Protein AF-A0A3G8ZQD1-F1 (afdb_monomer)

Radius of gyration: 40.59 Å; Cα contacts (8 Å, |Δi|>4): 231; chains: 1; bounding box: 126×92×95 Å

Organism: NCBI:txid1902245

Structure (mmCIF, N/CA/C/O backbone):
data_AF-A0A3G8ZQD1-F1
#
_entry.id   AF-A0A3G8ZQD1-F1
#
loop_
_atom_site.group_PDB
_atom_site.id
_atom_site.type_symbol
_atom_site.label_atom_id
_atom_site.label_alt_id
_atom_site.label_comp_id
_atom_site.label_asym_id
_atom_site.label_entity_id
_atom_site.label_seq_id
_atom_site.pdbx_PDB_ins_code
_atom_site.Cartn_x
_atom_site.Cartn_y
_atom_site.Cartn_z
_atom_site.occupancy
_atom_site.B_iso_or_equiv
_atom_site.auth_seq_id
_atom_site.auth_comp_id
_atom_site.auth_asym_id
_atom_site.auth_atom_id
_atom_site.pdbx_PDB_model_num
ATOM 1 N N . MET A 1 1 ? -5.294 -59.481 5.863 1.00 41.84 1 MET A N 1
ATOM 2 C CA . MET A 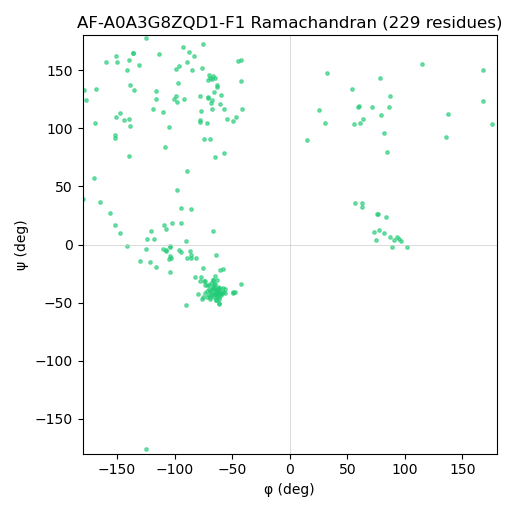1 1 ? -5.470 -60.614 6.793 1.00 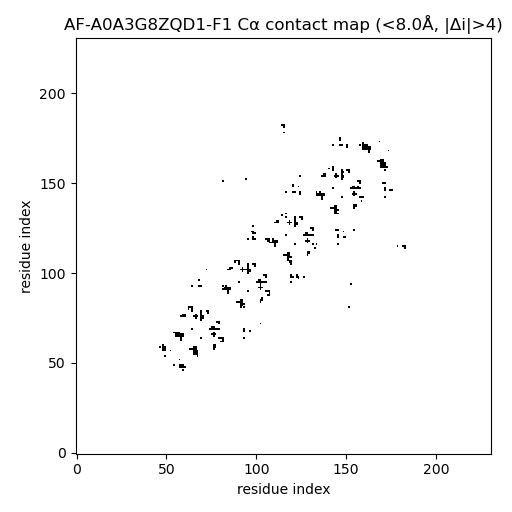41.84 1 MET A CA 1
ATOM 3 C C . MET A 1 1 ? -6.450 -60.186 7.879 1.00 41.84 1 MET A C 1
ATOM 5 O O . MET A 1 1 ? -6.177 -59.218 8.564 1.00 41.84 1 MET A O 1
ATOM 9 N N . ARG A 1 2 ? -7.603 -60.871 7.910 1.00 41.38 2 ARG A N 1
ATOM 10 C CA . ARG A 1 2 ? -8.613 -61.060 8.975 1.00 41.38 2 ARG A CA 1
ATOM 11 C C . ARG A 1 2 ? -8.854 -59.948 10.019 1.00 41.38 2 ARG A C 1
ATOM 13 O O . ARG A 1 2 ? -8.165 -59.887 11.029 1.00 41.38 2 ARG A O 1
ATOM 20 N N . GLN A 1 3 ? -9.974 -59.243 9.851 1.00 45.91 3 GLN A N 1
ATOM 21 C CA . GLN A 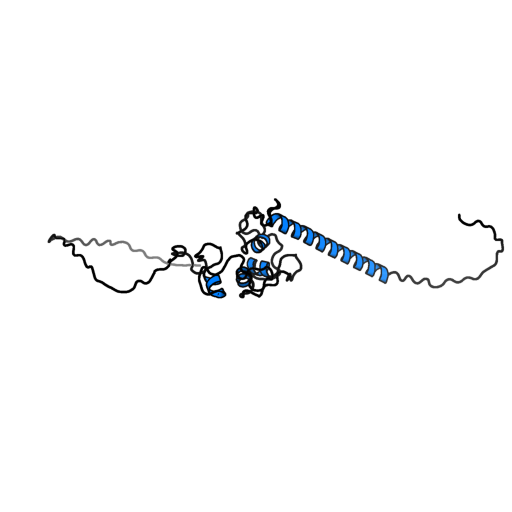1 3 ? -10.870 -58.847 10.948 1.00 45.91 3 GLN A CA 1
ATOM 22 C C . GLN A 1 3 ? -12.017 -59.873 11.004 1.00 45.91 3 GLN A C 1
ATOM 24 O O . GLN A 1 3 ? -12.457 -60.353 9.958 1.00 45.91 3 GLN A O 1
ATOM 29 N N . PHE A 1 4 ? -12.436 -60.278 12.202 1.00 49.94 4 PHE A N 1
ATOM 30 C CA . PHE A 1 4 ? -13.285 -61.450 12.431 1.00 49.94 4 PHE A CA 1
ATOM 31 C C . PHE A 1 4 ? -14.360 -61.144 13.494 1.00 49.94 4 PHE A C 1
ATOM 33 O O . PHE A 1 4 ? -14.026 -60.598 14.538 1.00 49.94 4 PHE A O 1
ATOM 40 N N . LEU A 1 5 ? -15.588 -61.609 13.202 1.00 46.59 5 LEU A N 1
ATOM 41 C CA . LEU A 1 5 ? -16.779 -61.858 14.049 1.00 46.59 5 LEU A CA 1
ATOM 42 C C . LEU A 1 5 ? -17.560 -60.647 14.612 1.00 46.59 5 LEU A C 1
ATOM 44 O O . LEU A 1 5 ? -16.978 -59.808 15.279 1.00 46.59 5 LEU A O 1
ATOM 48 N N . LEU A 1 6 ? -18.853 -60.414 14.307 1.00 48.94 6 LEU A N 1
ATOM 49 C CA . LEU A 1 6 ? -20.129 -61.191 14.359 1.00 48.94 6 LEU A CA 1
ATOM 50 C C . LEU A 1 6 ? -20.888 -61.136 15.708 1.00 48.94 6 LEU A C 1
ATOM 52 O O . LEU A 1 6 ? -20.354 -61.536 16.734 1.00 48.94 6 LEU A O 1
ATOM 56 N N . GLY A 1 7 ? -22.185 -60.783 15.622 1.00 44.34 7 GLY A N 1
ATOM 57 C CA . GLY A 1 7 ? -23.264 -60.983 16.619 1.00 44.34 7 GLY A CA 1
ATOM 58 C C . GLY A 1 7 ? -24.122 -59.713 16.779 1.00 44.34 7 GLY A C 1
ATOM 59 O O . GLY A 1 7 ? -23.656 -58.766 17.390 1.00 44.34 7 GLY A O 1
ATOM 60 N N . VAL A 1 8 ? -25.249 -59.477 16.087 1.00 53.69 8 VAL A N 1
ATOM 61 C CA . VAL A 1 8 ? -26.593 -60.115 16.080 1.00 53.69 8 VAL A CA 1
ATOM 62 C C . VAL A 1 8 ? -27.285 -60.166 17.451 1.00 53.69 8 VAL A C 1
ATOM 64 O O . VAL A 1 8 ? -26.973 -61.062 18.220 1.00 53.69 8 VAL A O 1
ATOM 67 N N . THR A 1 9 ? -28.272 -59.276 17.668 1.00 50.91 9 THR A N 1
ATOM 68 C CA . THR A 1 9 ? -29.615 -59.476 18.294 1.00 50.91 9 THR A CA 1
ATOM 69 C C . THR A 1 9 ? -30.310 -58.096 18.390 1.00 50.91 9 THR A C 1
ATOM 71 O O . THR A 1 9 ? -29.814 -57.187 19.036 1.00 50.91 9 THR A O 1
ATOM 74 N N . SER A 1 10 ? -31.283 -57.737 17.548 1.00 47.59 10 SER A N 1
ATOM 75 C CA . SER A 1 10 ? -32.709 -58.109 17.534 1.00 47.59 10 SER A CA 1
ATOM 76 C C . SER A 1 10 ? -33.513 -57.694 18.785 1.00 47.59 10 SER A C 1
ATOM 78 O O . SER A 1 10 ? -33.432 -58.352 19.813 1.00 47.59 10 SER A O 1
ATOM 80 N N . VAL A 1 11 ? -34.326 -56.639 18.596 1.00 50.97 11 VAL A N 1
ATOM 81 C CA . VAL A 1 11 ? -35.691 -56.393 19.123 1.00 50.97 11 VAL A CA 1
ATOM 82 C C . VAL A 1 11 ? -35.891 -56.352 20.646 1.00 50.97 11 VAL A C 1
ATOM 84 O O . VAL A 1 1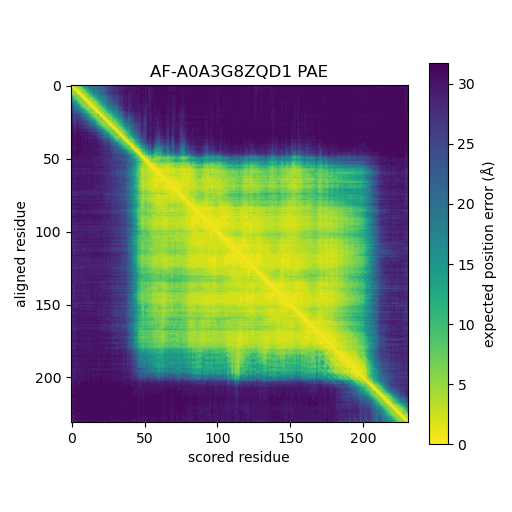1 ? -35.838 -57.389 21.289 1.00 50.97 11 VAL A O 1
ATOM 87 N N . LEU A 1 12 ? -36.332 -55.198 21.178 1.00 44.19 12 LEU A N 1
ATOM 88 C CA . LEU A 1 12 ? -37.612 -55.097 21.908 1.00 44.19 12 LEU A CA 1
ATOM 89 C C . LEU A 1 12 ? -37.994 -53.627 22.164 1.00 44.19 12 LEU A C 1
ATOM 91 O O . LEU A 1 12 ? -37.445 -52.955 23.031 1.00 44.19 12 LEU A O 1
ATOM 95 N N . MET A 1 13 ? -38.967 -53.140 21.395 1.00 49.34 13 MET A N 1
ATOM 96 C CA . MET A 1 13 ? -39.677 -51.890 21.647 1.00 49.34 13 MET A CA 1
ATOM 97 C C . MET A 1 13 ? -40.690 -52.150 22.771 1.00 49.34 13 MET A C 1
ATOM 99 O O . MET A 1 13 ? -41.603 -52.955 22.592 1.00 49.34 13 MET A O 1
ATOM 103 N N . VAL A 1 14 ? -40.525 -51.511 23.931 1.00 54.12 14 VAL A N 1
ATOM 104 C CA . VAL A 1 14 ? -41.477 -51.621 25.047 1.00 54.12 14 VAL A CA 1
ATOM 105 C C . VAL A 1 14 ? -42.302 -50.338 25.120 1.00 54.12 14 VAL A C 1
ATOM 107 O O . VAL A 1 14 ? -41.857 -49.310 25.622 1.00 54.12 14 VAL A O 1
ATOM 110 N N . LEU A 1 15 ? -43.521 -50.432 24.589 1.00 50.78 15 LEU A N 1
ATOM 111 C CA . LEU A 1 15 ? -44.643 -49.536 24.855 1.00 50.78 15 LEU A CA 1
ATOM 112 C C . LEU A 1 15 ? -45.096 -49.721 26.310 1.00 50.78 15 LEU A C 1
ATOM 114 O O . LEU A 1 15 ? -45.599 -50.786 26.664 1.00 50.78 15 LEU A O 1
ATOM 118 N N . PHE A 1 16 ? -44.976 -48.675 27.127 1.00 47.00 16 PHE A N 1
ATOM 119 C CA . PHE A 1 16 ? -45.710 -48.552 28.386 1.00 47.00 16 PHE A CA 1
ATOM 120 C C . PHE A 1 16 ? -46.752 -47.444 28.242 1.00 47.00 16 PHE A C 1
ATOM 122 O O . PHE A 1 16 ? -46.428 -46.275 28.047 1.00 47.00 16 PHE A O 1
ATOM 129 N N . ALA A 1 17 ? -48.014 -47.855 28.296 1.00 55.75 17 ALA A N 1
ATOM 130 C CA . ALA A 1 17 ? -49.184 -47.000 28.411 1.00 55.75 17 ALA A CA 1
ATOM 131 C C . ALA A 1 17 ? -49.570 -46.806 29.891 1.00 55.75 17 ALA A C 1
ATOM 133 O O . ALA A 1 17 ? -49.122 -47.583 30.737 1.00 55.75 17 ALA A O 1
ATOM 134 N N . LEU A 1 18 ? -50.506 -45.862 30.115 1.00 51.22 18 LEU A N 1
ATOM 135 C CA . LEU A 1 18 ? -51.409 -45.625 31.273 1.00 51.22 18 LEU A CA 1
ATOM 136 C C . LEU A 1 18 ? -51.149 -44.293 32.049 1.00 51.22 18 LEU A C 1
ATOM 138 O O . LEU A 1 18 ? -50.040 -43.776 31.992 1.00 51.22 18 LEU A O 1
ATOM 142 N N . PRO A 1 19 ? -52.142 -43.708 32.771 1.00 57.84 19 PRO A N 1
ATOM 143 C CA . PRO A 1 19 ? -53.307 -43.000 32.205 1.00 57.84 19 PRO A CA 1
ATOM 144 C C . PRO A 1 19 ? -53.726 -41.684 32.947 1.00 57.84 19 PRO A C 1
ATOM 146 O O . PRO A 1 19 ? -53.479 -41.517 34.131 1.00 57.84 19 PRO A O 1
ATOM 149 N N . VAL A 1 20 ? -54.457 -40.814 32.227 1.00 48.56 20 VAL A N 1
ATOM 150 C CA . VAL A 1 20 ? -55.701 -40.062 32.582 1.00 48.56 20 VAL A CA 1
ATOM 151 C C . VAL A 1 20 ? -55.810 -39.158 33.846 1.00 48.56 20 VAL A C 1
ATOM 153 O O . VAL A 1 20 ? -55.646 -39.610 34.972 1.00 48.56 20 VAL A O 1
ATOM 156 N N . SER A 1 21 ? -56.369 -37.950 33.597 1.00 48.03 21 SER A N 1
ATOM 157 C CA . SER A 1 21 ? -57.138 -37.030 34.486 1.00 48.03 21 SER A CA 1
ATOM 158 C C . SER A 1 21 ? -56.350 -36.160 35.483 1.00 48.03 21 SER A C 1
ATOM 160 O O . SER A 1 21 ? -55.359 -36.605 36.031 1.00 48.03 21 SER A O 1
ATOM 162 N N . THR A 1 22 ? -56.689 -34.903 35.804 1.00 47.66 22 THR A N 1
ATOM 163 C CA . THR A 1 22 ? -57.903 -34.068 35.653 1.00 47.66 22 THR A CA 1
ATOM 164 C C . THR A 1 22 ? -57.533 -32.576 35.760 1.00 47.66 22 THR A C 1
ATOM 166 O O . THR A 1 22 ? -56.531 -32.221 36.370 1.00 47.66 22 THR A O 1
ATOM 169 N N . ALA A 1 23 ? -58.400 -31.735 35.191 1.00 48.50 23 ALA A N 1
ATOM 170 C CA . ALA A 1 23 ? -58.462 -30.269 35.213 1.00 48.50 23 ALA A CA 1
ATOM 171 C C . ALA A 1 23 ? -58.248 -29.567 36.571 1.00 48.50 23 ALA A C 1
ATOM 173 O O . ALA A 1 23 ? -58.589 -30.146 37.594 1.00 48.50 23 ALA A O 1
ATOM 174 N N . VAL A 1 24 ? -57.853 -28.279 36.542 1.00 51.69 24 VAL A N 1
ATOM 175 C CA . VAL A 1 24 ? -58.534 -27.168 37.254 1.00 51.69 24 VAL A CA 1
ATOM 176 C C . VAL A 1 24 ? -58.038 -25.769 36.819 1.00 51.69 24 VAL A C 1
ATOM 178 O O . VAL A 1 24 ? -56.842 -25.502 36.809 1.00 51.69 24 VAL A O 1
ATOM 181 N N . ALA A 1 25 ? -59.029 -24.900 36.581 1.00 47.69 25 ALA A N 1
ATOM 182 C CA . ALA A 1 25 ? -59.141 -23.469 36.907 1.00 47.69 25 ALA A CA 1
ATOM 183 C C . ALA A 1 25 ? -58.448 -22.365 36.072 1.00 47.69 25 ALA A C 1
ATOM 185 O O . ALA A 1 25 ? -57.249 -22.109 36.150 1.00 47.69 25 ALA A O 1
ATOM 186 N N . ASP A 1 26 ? -59.329 -21.613 35.404 1.00 44.34 26 ASP A N 1
ATOM 187 C CA . ASP A 1 26 ? -59.279 -20.193 35.053 1.00 44.34 26 ASP A CA 1
ATOM 188 C C . ASP A 1 26 ? -58.773 -19.253 36.170 1.00 44.34 26 ASP A C 1
ATOM 190 O O . ASP A 1 26 ? -59.205 -19.347 37.318 1.00 44.34 26 ASP A O 1
ATOM 194 N N . THR A 1 27 ? -57.969 -18.238 35.833 1.00 55.38 27 THR A N 1
ATOM 195 C CA . THR A 1 27 ? -58.404 -16.826 35.639 1.00 55.38 27 THR A CA 1
ATOM 196 C C . THR A 1 27 ? -57.203 -15.855 35.562 1.00 55.38 27 THR A C 1
ATOM 198 O O . THR A 1 27 ? -56.163 -16.111 36.168 1.00 55.38 27 THR A O 1
ATOM 201 N N . PRO A 1 28 ? -57.322 -14.730 34.820 1.00 65.00 28 PRO A N 1
ATOM 202 C CA . PRO A 1 28 ? -56.243 -13.774 34.567 1.00 65.00 28 PRO A CA 1
ATOM 203 C C . PRO A 1 28 ? -56.275 -12.581 35.535 1.00 65.00 28 PRO A C 1
ATOM 205 O O . PRO A 1 28 ? -57.341 -12.153 35.971 1.00 65.00 28 PRO A O 1
ATOM 208 N N . ILE A 1 29 ? -55.119 -11.962 35.786 1.00 55.50 29 ILE A N 1
ATOM 209 C CA . ILE A 1 29 ? -55.052 -10.611 36.361 1.00 55.50 29 ILE A CA 1
ATOM 210 C C . ILE A 1 29 ? -53.827 -9.870 35.828 1.00 55.50 29 ILE A C 1
ATOM 212 O O . ILE A 1 29 ? -52.683 -10.213 36.113 1.00 55.50 29 ILE A O 1
ATOM 216 N N . ALA A 1 30 ? -54.103 -8.825 35.052 1.00 51.62 30 ALA A N 1
ATOM 217 C CA . ALA A 1 30 ? -53.165 -7.759 34.762 1.00 51.62 30 ALA A CA 1
ATOM 218 C C . ALA A 1 30 ? -52.860 -6.988 36.056 1.00 51.62 30 ALA A C 1
ATOM 220 O O . ALA A 1 30 ? -53.780 -6.560 36.752 1.00 51.62 30 ALA A O 1
ATOM 221 N N . ALA A 1 31 ? -51.582 -6.754 36.346 1.00 44.72 31 ALA A N 1
ATOM 222 C CA . ALA A 1 31 ? -51.166 -5.767 37.332 1.00 44.72 31 ALA A CA 1
ATOM 223 C C . ALA A 1 31 ? -49.877 -5.088 36.866 1.00 44.72 31 ALA A C 1
ATOM 225 O O . ALA A 1 31 ? -48.789 -5.656 36.865 1.00 44.72 31 ALA A O 1
ATOM 226 N N . SER A 1 32 ? -50.060 -3.839 36.450 1.00 49.25 32 SER A N 1
ATOM 227 C CA . SER A 1 32 ? -49.048 -2.800 36.317 1.00 49.25 32 SER A CA 1
ATOM 228 C C . SER A 1 32 ? -48.079 -2.805 37.504 1.00 49.25 32 SER A C 1
ATOM 230 O O . SER A 1 32 ? -48.467 -2.450 38.616 1.00 49.25 32 SER A O 1
ATOM 232 N N . ALA A 1 33 ? -46.803 -3.081 37.241 1.00 47.06 33 ALA A N 1
ATOM 233 C CA . ALA A 1 33 ? -45.702 -2.666 38.099 1.00 47.06 33 ALA A CA 1
ATOM 234 C C . ALA A 1 33 ? -44.924 -1.556 37.385 1.00 47.06 33 ALA A C 1
ATOM 236 O O . ALA A 1 33 ? -43.918 -1.778 36.720 1.00 47.06 33 ALA A O 1
ATOM 237 N N . ARG A 1 34 ? -45.421 -0.324 37.534 1.00 59.81 34 ARG A N 1
ATOM 238 C CA . ARG A 1 34 ? -44.556 0.853 37.526 1.00 59.81 34 ARG A CA 1
ATOM 239 C C . ARG A 1 34 ? -43.731 0.772 38.804 1.00 59.81 34 ARG A C 1
ATOM 241 O O . ARG A 1 34 ? -44.291 0.729 39.898 1.00 59.81 34 ARG A O 1
ATOM 248 N N . SER A 1 35 ? -42.417 0.755 38.675 1.00 53.75 35 SER A N 1
ATOM 249 C CA . SER A 1 35 ? -41.520 1.098 39.770 1.00 53.75 35 SER A CA 1
ATOM 250 C C . SER A 1 35 ? -40.333 1.896 39.243 1.00 53.75 35 SER A C 1
ATOM 252 O O . SER A 1 35 ? -40.027 1.812 38.052 1.00 53.75 35 SER A O 1
ATOM 254 N N . PRO A 1 36 ? -39.788 2.783 40.088 1.00 58.53 36 PRO A N 1
ATOM 255 C CA . PRO A 1 36 ? -39.354 4.107 39.677 1.00 58.53 36 PRO A CA 1
ATOM 256 C C . PRO A 1 36 ? -37.835 4.278 39.775 1.00 58.53 36 PRO A C 1
ATOM 258 O O . PRO A 1 36 ? -37.179 3.555 40.511 1.00 58.53 36 PRO A O 1
ATOM 261 N N . LEU A 1 37 ? -37.341 5.328 39.114 1.00 48.88 37 LEU A N 1
ATOM 262 C CA . LEU A 1 37 ? -36.056 5.994 39.358 1.00 48.88 37 LEU A CA 1
ATOM 263 C C . LEU A 1 37 ? -34.788 5.141 39.207 1.00 48.88 37 LEU A C 1
ATOM 265 O O . LEU A 1 37 ? -34.484 4.275 40.017 1.00 48.88 37 LEU A O 1
ATOM 269 N N . GLY A 1 38 ? -33.943 5.565 38.272 1.00 45.03 38 GLY A N 1
ATOM 270 C CA . GLY A 1 38 ? -32.510 5.330 38.377 1.00 45.03 38 GLY A CA 1
ATOM 271 C C . GLY A 1 38 ? -31.885 4.904 37.069 1.00 45.03 38 GLY A C 1
ATOM 272 O O . GLY A 1 38 ? -32.066 3.777 36.634 1.00 45.03 38 GLY A O 1
ATOM 273 N N . VAL A 1 39 ? -31.059 5.806 36.544 1.00 45.22 39 VAL A N 1
ATOM 274 C CA . VAL A 1 39 ? -30.094 5.592 35.464 1.00 45.22 39 VAL A CA 1
ATOM 275 C C . VAL A 1 39 ? -30.691 5.718 34.060 1.00 45.22 39 VAL A C 1
ATOM 277 O O . VAL A 1 39 ? -30.888 4.756 33.327 1.00 45.22 39 VAL A O 1
ATOM 280 N N . SER A 1 40 ? -30.852 6.980 33.645 1.00 49.78 40 SER A N 1
ATOM 281 C CA . SER A 1 40 ? -30.467 7.389 32.292 1.00 49.78 40 SER A CA 1
ATOM 282 C C . SER A 1 40 ? -28.982 7.069 32.093 1.00 49.78 40 SER A C 1
ATOM 284 O O . SER A 1 40 ? -28.128 7.943 32.207 1.00 49.78 40 SER A O 1
ATOM 286 N N . ALA A 1 41 ? -28.656 5.807 31.834 1.00 46.09 41 ALA A N 1
ATOM 287 C CA . ALA A 1 41 ? -27.537 5.521 30.965 1.00 46.09 41 ALA A CA 1
ATOM 288 C C . ALA A 1 41 ? -28.110 5.765 29.579 1.00 46.09 41 ALA A C 1
ATOM 290 O O . ALA A 1 41 ? -28.962 5.013 29.107 1.00 46.09 41 ALA A O 1
ATOM 291 N N . ALA A 1 42 ? -27.720 6.888 28.984 1.00 46.56 42 ALA A N 1
ATOM 292 C CA . ALA A 1 42 ? -27.761 7.002 27.548 1.00 46.56 42 ALA A CA 1
ATOM 293 C C . ALA A 1 42 ? -27.074 5.741 27.013 1.00 46.56 42 ALA A C 1
ATOM 295 O O . ALA A 1 42 ? -25.859 5.597 27.122 1.00 46.56 42 ALA A O 1
ATOM 296 N N . LEU A 1 43 ? -27.866 4.810 26.484 1.00 47.50 43 LEU A N 1
ATOM 297 C CA . LEU A 1 43 ? -27.408 3.955 25.406 1.00 47.50 43 LEU A CA 1
ATOM 298 C C . LEU A 1 43 ? -27.190 4.927 24.244 1.00 47.50 43 LEU A C 1
ATOM 300 O O . LEU A 1 43 ? -28.065 5.108 23.403 1.00 47.50 43 LEU A O 1
ATOM 304 N N . GLY A 1 44 ? -26.090 5.685 24.314 1.00 43.41 44 GLY A N 1
ATOM 305 C CA . GLY A 1 44 ? -25.509 6.286 23.132 1.00 43.41 44 GLY A CA 1
ATOM 306 C C . GLY A 1 44 ? -25.232 5.111 22.221 1.00 43.41 44 GLY A C 1
ATOM 307 O O . GLY A 1 44 ? -24.553 4.185 22.660 1.00 43.41 44 GLY A O 1
ATOM 308 N N . ASP A 1 45 ? -25.922 5.113 21.084 1.00 49.84 45 ASP A N 1
ATOM 309 C CA . ASP A 1 45 ? -25.775 4.199 19.961 1.00 49.84 45 ASP A CA 1
ATOM 310 C C . ASP A 1 45 ? -24.980 2.937 20.284 1.00 49.84 45 ASP A C 1
ATOM 312 O O . ASP A 1 45 ? -23.768 2.869 20.097 1.00 49.84 45 ASP A O 1
ATOM 316 N N . VAL A 1 46 ? -25.673 1.887 20.727 1.00 46.47 46 VAL A N 1
ATOM 317 C CA . VAL A 1 46 ? -25.200 0.566 20.322 1.00 46.47 46 VAL A CA 1
ATOM 318 C C . VAL A 1 46 ? -25.500 0.527 18.833 1.00 46.47 46 VAL A C 1
ATOM 320 O O . VAL A 1 46 ? -26.622 0.202 18.441 1.00 46.47 46 VAL A O 1
ATOM 323 N N . SER A 1 47 ? -24.530 0.959 18.027 1.00 56.69 47 SER A N 1
ATOM 324 C CA . SER A 1 47 ? -24.508 0.729 16.595 1.00 56.69 47 SER A CA 1
ATOM 325 C C . SER A 1 47 ? -24.836 -0.749 16.403 1.00 56.69 47 SER A C 1
ATOM 327 O O . SER A 1 47 ? -24.088 -1.656 16.764 1.00 56.69 47 SER A O 1
ATOM 329 N N . VAL A 1 48 ? -26.028 -1.009 15.867 1.00 58.41 48 VAL A N 1
ATOM 330 C CA . VAL A 1 48 ? -26.543 -2.352 15.553 1.00 58.41 48 VAL A CA 1
ATOM 331 C C . VAL A 1 48 ? -25.715 -3.001 14.421 1.00 58.41 48 VAL A C 1
ATOM 333 O O . VAL A 1 48 ? -26.098 -4.031 13.885 1.00 58.41 48 VAL A O 1
ATOM 336 N N . SER A 1 49 ? -24.568 -2.418 14.057 1.00 67.81 49 SER A N 1
ATOM 337 C CA . SER A 1 49 ? -23.692 -2.864 12.975 1.00 67.81 49 SER A CA 1
ATOM 338 C C . SER A 1 49 ? -23.038 -4.215 13.290 1.00 67.81 49 SER A C 1
ATOM 340 O O . SER A 1 49 ? -22.982 -5.090 12.432 1.00 67.81 49 SER A O 1
ATOM 342 N N . CYS A 1 50 ? -22.636 -4.457 14.546 1.00 74.38 50 CYS A N 1
ATOM 343 C CA . CYS A 1 50 ? -21.747 -5.584 14.858 1.00 74.38 50 CYS A CA 1
ATOM 344 C C . CYS A 1 50 ? -22.366 -6.761 15.624 1.00 74.38 50 CYS A C 1
ATOM 346 O O . CYS A 1 50 ? -21.657 -7.604 16.183 1.00 74.38 50 CYS A O 1
ATOM 348 N N . VAL A 1 51 ? -23.694 -6.877 15.664 1.00 78.00 51 VAL A N 1
ATOM 349 C CA . VAL A 1 51 ? -24.336 -8.035 16.303 1.00 78.00 51 VAL A CA 1
ATOM 350 C C . VAL A 1 51 ? -24.261 -9.249 15.371 1.00 78.00 51 VAL A C 1
ATOM 352 O O . VAL A 1 51 ? -24.999 -9.338 14.397 1.00 78.00 51 VAL A O 1
ATOM 355 N N . GLY A 1 52 ? -23.401 -10.216 15.703 1.00 76.50 52 GLY A N 1
ATOM 356 C CA . GLY A 1 52 ? -23.277 -11.486 14.971 1.00 76.50 52 GLY A CA 1
ATOM 357 C C . GLY A 1 52 ? -22.181 -11.525 13.901 1.00 76.50 52 GLY A C 1
ATOM 358 O O . GLY A 1 52 ? -22.055 -12.543 13.224 1.00 76.50 52 GLY A O 1
ATOM 359 N N . VAL A 1 53 ? -21.379 -10.464 13.776 1.00 80.44 53 VAL A N 1
ATOM 360 C CA . VAL A 1 53 ? -20.120 -10.474 13.014 1.00 80.44 53 VAL A CA 1
ATOM 361 C C . VAL A 1 53 ? -18.959 -10.889 13.915 1.00 80.44 53 VAL A C 1
ATOM 363 O O . VAL A 1 53 ? -19.032 -10.768 15.141 1.00 80.44 53 VAL A O 1
ATOM 366 N N . ASP A 1 54 ? -17.882 -11.393 13.315 1.00 83.31 54 ASP A N 1
ATOM 367 C CA . ASP A 1 54 ? -16.635 -11.609 14.044 1.00 83.31 54 ASP A CA 1
ATOM 368 C C . ASP A 1 54 ? -16.149 -10.267 14.613 1.00 83.31 54 ASP A C 1
ATOM 370 O O . ASP A 1 54 ? -16.051 -9.279 13.886 1.00 83.31 54 ASP A O 1
ATOM 374 N N . ALA A 1 55 ? -15.850 -10.217 15.913 1.00 80.56 55 ALA A N 1
ATOM 375 C CA . ALA A 1 55 ? -15.438 -8.985 16.585 1.00 80.56 55 ALA A CA 1
ATOM 376 C C . ALA A 1 55 ? -14.152 -8.376 15.994 1.00 80.56 55 ALA A C 1
ATOM 378 O O . ALA A 1 55 ? -13.918 -7.182 16.155 1.00 80.56 55 ALA A O 1
ATOM 379 N N . THR A 1 56 ? -13.332 -9.177 15.304 1.00 83.44 56 THR A N 1
ATOM 380 C CA . THR A 1 56 ? -12.119 -8.725 14.601 1.00 83.44 56 THR A CA 1
ATOM 381 C C . THR A 1 56 ? -12.394 -8.121 13.224 1.00 83.44 56 THR A C 1
ATOM 383 O O . THR A 1 56 ? -11.500 -7.525 12.634 1.00 83.44 56 THR A O 1
ATOM 386 N N . LYS A 1 57 ? -13.619 -8.273 12.710 1.00 85.19 57 LYS A N 1
ATOM 387 C CA . LYS A 1 57 ? -14.083 -7.759 11.411 1.00 85.19 57 LYS A CA 1
ATOM 388 C C . LYS A 1 57 ? -15.231 -6.758 11.542 1.00 85.19 57 LYS A C 1
ATOM 390 O O . LYS A 1 57 ? -15.800 -6.352 10.539 1.00 85.19 57 LYS A O 1
ATOM 395 N N . CYS A 1 58 ? -15.598 -6.410 12.771 1.00 90.75 58 CYS A N 1
ATOM 396 C CA . CYS A 1 58 ? -16.568 -5.363 13.049 1.00 90.75 58 CYS A CA 1
ATOM 397 C C . CYS A 1 58 ? -16.032 -4.013 12.550 1.00 90.75 58 CYS A C 1
ATOM 399 O O . CYS A 1 58 ? -14.859 -3.707 12.760 1.00 90.75 58 CYS A O 1
ATOM 401 N N . ASP A 1 59 ? -16.903 -3.261 11.891 1.00 89.25 59 ASP A N 1
ATOM 402 C CA . ASP A 1 59 ? -16.691 -1.913 11.367 1.00 89.25 59 ASP A CA 1
ATOM 403 C C . ASP A 1 59 ? -17.987 -1.140 11.677 1.00 89.25 59 ASP A C 1
ATOM 405 O O . ASP A 1 59 ? -19.063 -1.417 11.122 1.00 89.25 59 ASP A O 1
ATOM 409 N N . SER A 1 60 ? -17.938 -0.308 12.717 1.00 90.69 60 SER A N 1
ATOM 410 C CA . SER A 1 60 ? -19.130 0.294 13.319 1.00 90.69 60 SER A CA 1
ATOM 411 C C . SER A 1 60 ? -19.688 1.474 12.529 1.00 90.69 60 SER A C 1
ATOM 413 O O . SER A 1 60 ? -20.906 1.683 12.572 1.00 90.69 60 SER A O 1
ATOM 415 N N . ASP A 1 61 ? -18.843 2.234 11.835 1.00 89.94 61 ASP A N 1
ATOM 416 C CA . ASP A 1 61 ? -19.227 3.389 11.019 1.00 89.94 61 ASP A CA 1
ATOM 417 C C . ASP A 1 61 ? -19.141 3.135 9.506 1.00 89.94 61 ASP A C 1
ATOM 419 O O . ASP A 1 61 ? -19.663 3.939 8.726 1.00 89.94 61 ASP A O 1
ATOM 423 N N . GLY A 1 62 ? -18.645 1.968 9.095 1.00 87.69 62 GLY A N 1
ATOM 424 C CA . GLY A 1 62 ? -18.679 1.501 7.714 1.00 87.69 62 GLY A CA 1
ATOM 425 C C . GLY A 1 62 ? -17.640 2.185 6.834 1.00 87.69 62 GLY A C 1
ATOM 426 O O . GLY A 1 62 ? -17.870 2.321 5.627 1.00 87.69 62 GLY A O 1
ATOM 427 N N . ASP A 1 63 ? -16.544 2.665 7.420 1.00 87.00 63 ASP A N 1
ATOM 428 C CA . ASP A 1 63 ? -15.476 3.361 6.706 1.00 87.00 63 ASP A CA 1
ATOM 429 C C . ASP A 1 63 ? -14.373 2.417 6.183 1.00 87.00 63 ASP A C 1
ATOM 431 O O . ASP A 1 63 ? -13.438 2.868 5.518 1.00 87.00 63 ASP A O 1
ATOM 435 N N . ARG A 1 64 ? -14.554 1.100 6.381 1.00 85.50 64 ARG A N 1
ATOM 436 C CA . ARG A 1 64 ? -13.638 -0.011 6.064 1.00 85.50 64 ARG A CA 1
ATOM 437 C C . ARG A 1 64 ? -12.443 -0.151 7.005 1.00 85.50 64 ARG A C 1
ATOM 439 O O . ARG A 1 64 ? -11.630 -1.059 6.808 1.00 85.50 64 ARG A O 1
ATOM 446 N N . ILE A 1 65 ? -12.349 0.659 8.052 1.00 87.38 65 ILE A N 1
ATOM 447 C CA . ILE A 1 65 ? -11.394 0.465 9.135 1.00 87.38 65 ILE A CA 1
ATOM 448 C C . ILE A 1 65 ? -12.081 -0.361 10.221 1.00 87.38 65 ILE A C 1
ATOM 450 O O . ILE A 1 65 ? -13.143 -0.033 10.728 1.00 87.38 65 ILE A O 1
ATOM 454 N N . THR A 1 66 ? -11.475 -1.485 10.607 1.00 89.25 66 THR A N 1
ATOM 455 C CA . THR A 1 66 ? -12.080 -2.302 11.668 1.00 89.25 66 THR A CA 1
ATOM 456 C C . THR A 1 66 ? -12.010 -1.593 13.020 1.00 89.25 66 THR A C 1
ATOM 458 O O . THR A 1 66 ? -10.960 -1.074 13.402 1.00 89.25 66 THR A O 1
ATOM 461 N N . ASP A 1 67 ? -13.052 -1.767 13.822 1.00 90.19 67 ASP A N 1
ATOM 462 C CA . ASP A 1 67 ? -13.173 -1.373 15.227 1.00 90.19 67 ASP A CA 1
ATOM 463 C C . ASP A 1 67 ? -11.921 -1.661 16.086 1.00 90.19 67 ASP A C 1
ATOM 465 O O . ASP A 1 67 ? -11.637 -0.990 17.084 1.00 90.19 67 ASP A O 1
ATOM 469 N N . VAL A 1 68 ? -11.214 -2.755 15.779 1.00 89.19 68 VAL A N 1
ATOM 470 C CA . VAL A 1 68 ? -9.994 -3.165 16.490 1.00 89.19 68 VAL A CA 1
ATOM 471 C C . VAL A 1 68 ? -8.841 -2.214 16.183 1.00 89.19 68 VAL A C 1
ATOM 473 O O . VAL A 1 68 ? -8.131 -1.818 17.108 1.00 89.19 68 VAL A O 1
ATOM 476 N N . VAL A 1 69 ? -8.683 -1.835 14.914 1.00 88.50 69 VAL A N 1
ATOM 477 C CA . VAL A 1 69 ? -7.664 -0.883 14.460 1.00 88.50 69 VAL A CA 1
ATOM 478 C C . VAL A 1 69 ? -7.935 0.487 15.072 1.00 88.50 69 VAL A C 1
ATOM 480 O O . VAL A 1 69 ? -7.053 1.061 15.702 1.00 88.50 69 VAL A O 1
ATOM 483 N N . GLU A 1 70 ? -9.168 0.978 15.020 1.00 90.88 70 GLU A N 1
ATOM 484 C CA . GLU A 1 70 ? -9.497 2.300 15.561 1.00 90.88 70 GLU A CA 1
ATOM 485 C C . GLU A 1 70 ? -9.264 2.407 17.070 1.00 90.88 70 GLU A C 1
ATOM 487 O O . GLU A 1 70 ? -8.660 3.365 17.567 1.00 90.88 70 GLU A O 1
ATOM 492 N N . ARG A 1 71 ? -9.651 1.369 17.823 1.00 90.19 71 ARG A N 1
ATOM 493 C CA . ARG A 1 71 ? -9.371 1.315 19.262 1.00 90.19 71 ARG A CA 1
ATOM 494 C C . ARG A 1 71 ? -7.876 1.272 19.561 1.00 90.19 71 ARG A C 1
ATOM 496 O O . ARG A 1 71 ? -7.473 1.781 20.606 1.00 90.19 71 ARG A O 1
ATOM 503 N N . GLN A 1 72 ? -7.067 0.682 18.681 1.00 87.00 72 GLN A N 1
ATOM 504 C CA . GLN A 1 72 ? -5.614 0.643 18.832 1.00 87.00 72 GLN A CA 1
ATOM 505 C C . GLN A 1 72 ? -4.966 2.014 18.591 1.00 87.00 72 GLN A C 1
ATOM 507 O O . GLN A 1 72 ? -4.007 2.340 19.290 1.00 87.00 72 GLN A O 1
ATOM 512 N N . VAL A 1 73 ? -5.488 2.825 17.666 1.00 84.19 73 VAL A N 1
ATOM 513 C CA . VAL A 1 73 ? -4.883 4.127 17.317 1.00 84.19 73 VAL A CA 1
ATOM 514 C C . VAL A 1 73 ? -5.415 5.275 18.155 1.00 84.19 73 VAL A C 1
ATOM 516 O O . VAL A 1 73 ? -4.641 6.036 18.730 1.00 84.19 73 VAL A O 1
ATOM 519 N N . CYS A 1 74 ? -6.737 5.412 18.228 1.00 85.06 74 CYS A N 1
ATOM 520 C CA . CYS A 1 74 ? -7.394 6.599 18.777 1.00 85.06 74 CYS A CA 1
ATOM 521 C C . CYS A 1 74 ? -8.376 6.282 19.915 1.00 85.06 74 CYS A C 1
ATOM 523 O O . CYS A 1 74 ? -8.895 7.193 20.560 1.00 85.06 74 CYS A O 1
ATOM 525 N N . GLY A 1 75 ? -8.582 4.999 20.232 1.00 87.50 75 GLY A N 1
ATOM 526 C CA . GLY A 1 75 ? -9.212 4.555 21.479 1.00 87.50 75 GLY A CA 1
ATOM 527 C C . GLY A 1 75 ? -10.737 4.425 21.451 1.00 87.50 75 GLY A C 1
ATOM 528 O O . GLY A 1 75 ? -11.318 3.986 22.445 1.00 87.50 75 GLY A O 1
ATOM 529 N N . THR A 1 76 ? -11.393 4.755 20.338 1.00 90.00 76 THR A N 1
ATOM 530 C CA . THR A 1 76 ? -12.830 4.499 20.116 1.00 90.00 76 THR A CA 1
ATOM 531 C C . THR A 1 76 ? -13.042 3.707 18.823 1.00 90.00 76 THR A C 1
ATOM 533 O O . THR A 1 76 ? -12.068 3.365 18.172 1.00 90.00 76 THR A O 1
ATOM 536 N N . ALA A 1 77 ? -14.285 3.350 18.507 1.00 88.31 77 ALA A N 1
ATOM 537 C CA . ALA A 1 77 ? -14.645 2.471 17.389 1.00 88.31 77 ALA A CA 1
ATOM 538 C C . ALA A 1 77 ? -15.197 3.222 16.162 1.00 88.31 77 ALA A C 1
ATOM 540 O O . ALA A 1 77 ? -15.974 2.638 15.425 1.00 88.31 77 ALA A O 1
ATOM 541 N N . THR A 1 78 ? -14.953 4.535 16.073 1.00 90.00 78 THR A N 1
ATOM 542 C CA . THR A 1 78 ? -15.364 5.396 14.939 1.00 90.00 78 THR A CA 1
ATOM 543 C C . THR A 1 78 ? -14.459 6.644 14.843 1.00 90.00 78 THR A C 1
ATOM 545 O O . THR A 1 78 ? -14.934 7.759 14.604 1.00 90.00 78 THR A O 1
ATOM 548 N N . CYS A 1 79 ? -13.205 6.554 15.307 1.00 87.94 79 CYS A N 1
ATOM 549 C CA . CYS A 1 79 ? -12.346 7.740 15.495 1.00 87.94 79 CYS A CA 1
ATOM 550 C C . CYS A 1 79 ? -11.258 7.909 14.449 1.00 87.94 79 CYS A C 1
ATOM 552 O O . CYS A 1 79 ? -10.645 8.981 14.421 1.00 87.94 79 CYS A O 1
ATOM 554 N N . LEU A 1 80 ? -11.002 6.890 13.631 1.00 88.25 80 LEU A N 1
ATOM 555 C CA . LEU A 1 80 ? -10.162 7.074 12.460 1.00 88.25 80 LEU A CA 1
ATOM 556 C C . LEU A 1 80 ? -11.012 7.525 11.285 1.00 88.25 80 LEU A C 1
ATOM 558 O O . LEU A 1 80 ? -12.234 7.523 11.322 1.00 88.25 80 LEU A O 1
ATOM 562 N N . THR A 1 81 ? -10.322 8.009 10.264 1.00 89.38 81 THR A N 1
ATOM 563 C CA . THR A 1 81 ? -10.915 8.194 8.948 1.00 89.38 81 THR A CA 1
ATOM 564 C C . THR A 1 81 ? -9.965 7.561 7.936 1.00 89.38 81 THR A C 1
ATOM 566 O O . THR A 1 81 ? -8.758 7.530 8.204 1.00 89.38 81 THR A O 1
ATOM 569 N N . PRO A 1 82 ? -10.441 7.120 6.759 1.00 84.56 82 PRO A N 1
ATOM 570 C CA . PRO A 1 82 ? -9.603 6.417 5.783 1.00 84.56 82 PRO A CA 1
ATOM 571 C C . PRO A 1 82 ? -8.375 7.194 5.295 1.00 84.56 82 PRO A C 1
ATOM 573 O O . PRO A 1 82 ? -7.431 6.581 4.809 1.00 84.56 82 PRO A O 1
ATOM 576 N N . GLY A 1 83 ? -8.380 8.525 5.425 1.00 86.69 83 GLY A N 1
ATOM 577 C CA . GLY A 1 83 ? -7.276 9.406 5.033 1.00 86.69 83 GLY A CA 1
ATOM 578 C C . GLY A 1 83 ? -6.482 10.001 6.198 1.00 86.69 83 GLY A C 1
ATOM 579 O O . GLY A 1 83 ? -5.765 10.975 5.987 1.00 86.69 83 GLY A O 1
ATOM 580 N N . GLN A 1 84 ? -6.651 9.500 7.425 1.00 90.88 84 GLN A N 1
ATOM 581 C CA . GLN A 1 84 ? -5.813 9.917 8.549 1.00 90.88 84 GLN A CA 1
ATOM 582 C C . GLN A 1 84 ? -4.378 9.416 8.324 1.00 90.88 84 GLN A C 1
ATOM 584 O O . GLN A 1 84 ? -4.178 8.220 8.143 1.00 90.88 84 GLN A O 1
ATOM 589 N N . ASP A 1 85 ? -3.421 10.340 8.346 1.00 92.75 85 ASP A N 1
ATOM 590 C CA . ASP A 1 85 ? -1.988 10.115 8.120 1.00 92.75 85 ASP A CA 1
ATOM 591 C C . ASP A 1 85 ? -1.212 10.978 9.136 1.00 92.75 85 ASP A C 1
ATOM 593 O O . ASP A 1 85 ? -1.255 12.216 9.104 1.00 92.75 85 ASP A O 1
ATOM 597 N N . SER A 1 86 ? -0.621 10.322 10.132 1.00 92.12 86 SER A N 1
ATOM 598 C CA . SER A 1 86 ? -0.074 10.933 11.340 1.00 92.12 86 SER A CA 1
ATOM 599 C C . SER A 1 86 ? 1.331 11.503 11.156 1.00 92.12 86 SER A C 1
ATOM 601 O O . SER A 1 86 ? 1.678 12.465 11.857 1.00 92.12 86 SER A O 1
ATOM 603 N N . ASP A 1 87 ? 2.138 10.958 10.245 1.00 94.44 87 ASP A N 1
ATOM 604 C CA . ASP A 1 87 ? 3.465 11.494 9.917 1.00 94.44 87 ASP A CA 1
ATOM 605 C C . ASP A 1 87 ? 3.517 12.265 8.589 1.00 94.44 87 ASP A C 1
ATOM 607 O O . ASP A 1 87 ? 4.465 13.030 8.365 1.00 94.44 87 ASP A O 1
ATOM 611 N N . GLY A 1 88 ? 2.450 12.204 7.794 1.00 95.38 88 GLY A N 1
ATOM 612 C CA . GLY A 1 88 ? 2.269 12.996 6.587 1.00 95.38 88 GLY A CA 1
ATOM 613 C C . GLY A 1 88 ? 3.108 12.494 5.418 1.00 95.38 88 GLY A C 1
ATOM 614 O O . GLY A 1 88 ? 3.500 13.310 4.570 1.00 95.38 88 GLY A O 1
ATOM 615 N N . ASP A 1 89 ? 3.457 11.208 5.399 1.00 93.94 89 ASP A N 1
ATOM 616 C CA . ASP A 1 89 ? 4.256 10.612 4.334 1.00 93.94 89 ASP A CA 1
ATOM 617 C C . ASP A 1 89 ? 3.423 10.147 3.123 1.00 93.94 89 ASP A C 1
ATOM 619 O O . ASP A 1 89 ? 3.978 9.944 2.035 1.00 93.94 89 ASP A O 1
ATOM 623 N N . GLY A 1 90 ? 2.095 10.113 3.268 1.00 90.88 90 GLY A N 1
ATOM 624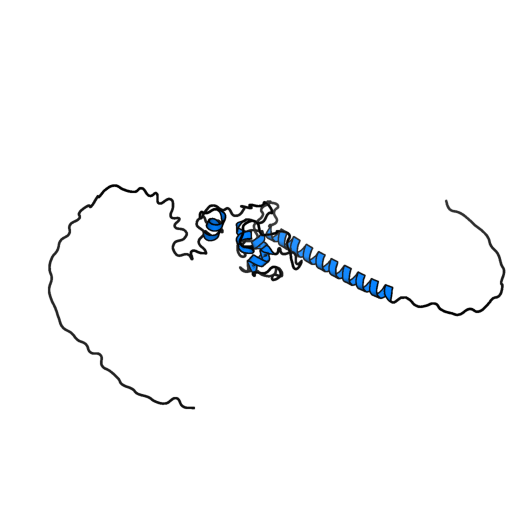 C CA . GLY A 1 90 ? 1.134 9.703 2.252 1.00 90.88 90 GLY A CA 1
ATOM 625 C C . GLY A 1 90 ? 0.586 8.284 2.425 1.00 90.88 90 GLY A C 1
ATOM 626 O O . GLY A 1 90 ? -0.264 7.896 1.620 1.00 90.88 90 GLY A O 1
ATOM 627 N N . VAL A 1 91 ? 1.026 7.521 3.430 1.00 92.81 91 VAL A N 1
ATOM 628 C CA . VAL A 1 91 ? 0.452 6.223 3.805 1.00 92.81 91 VAL A CA 1
ATOM 629 C C . VAL A 1 91 ? -0.523 6.421 4.974 1.00 92.81 91 VAL A C 1
ATOM 631 O O . VAL A 1 91 ? -0.134 6.921 6.021 1.00 92.81 91 VAL A O 1
ATOM 634 N N . PRO A 1 92 ? -1.805 6.037 4.848 1.00 92.00 92 PRO A N 1
ATOM 635 C CA . PRO A 1 92 ? -2.749 6.195 5.951 1.00 92.00 92 PRO A CA 1
ATOM 636 C C . PRO A 1 92 ? -2.404 5.326 7.172 1.00 92.00 92 PRO A C 1
ATOM 638 O O . PRO A 1 92 ? -2.088 4.144 7.021 1.00 92.00 92 PRO A O 1
ATOM 641 N N . ASP A 1 93 ? -2.625 5.850 8.382 1.00 91.75 93 ASP A N 1
ATOM 642 C CA . ASP A 1 93 ? -2.321 5.209 9.676 1.00 91.75 93 ASP A CA 1
ATOM 643 C C . ASP A 1 93 ? -2.806 3.751 9.760 1.00 91.75 93 ASP A C 1
ATOM 645 O O . ASP A 1 93 ? -2.160 2.862 10.324 1.00 91.75 93 ASP A O 1
ATOM 649 N N . TRP A 1 94 ? -4.001 3.493 9.227 1.00 89.94 94 TRP A N 1
ATOM 650 C CA . TRP A 1 94 ? -4.640 2.182 9.271 1.00 89.94 94 TRP A CA 1
ATOM 651 C C . TRP A 1 94 ? -3.986 1.170 8.317 1.00 89.94 94 TRP A C 1
ATOM 653 O O . TRP A 1 94 ? -3.945 -0.023 8.632 1.00 89.94 94 TRP A O 1
ATOM 663 N N . VAL A 1 95 ? -3.442 1.637 7.189 1.00 92.75 95 VAL A N 1
ATOM 664 C CA . VAL A 1 95 ? -2.658 0.832 6.241 1.00 92.75 95 VAL A CA 1
ATOM 665 C C . VAL A 1 95 ? -1.332 0.449 6.891 1.00 92.75 95 VAL A C 1
ATOM 667 O O . VAL A 1 95 ? -0.960 -0.725 6.892 1.00 92.75 95 VAL A O 1
ATOM 670 N N . GLU A 1 96 ? -0.665 1.395 7.549 1.00 94.19 96 GLU A N 1
ATOM 671 C CA . GLU A 1 96 ? 0.590 1.132 8.256 1.00 94.19 96 GLU A CA 1
ATOM 672 C C . GLU A 1 96 ? 0.428 0.123 9.400 1.00 94.19 96 GLU A C 1
ATOM 674 O O . GLU A 1 96 ? 1.253 -0.775 9.589 1.00 94.19 96 GLU A O 1
ATOM 679 N N . LEU A 1 97 ? -0.684 0.185 10.134 1.00 92.31 97 LEU A N 1
ATOM 680 C CA . LEU A 1 97 ? -0.986 -0.801 11.176 1.00 92.31 97 LEU A CA 1
ATOM 681 C C . LEU A 1 97 ? -1.150 -2.211 10.627 1.00 92.31 97 LEU A C 1
ATOM 683 O O . LEU A 1 97 ? -0.739 -3.162 11.294 1.00 92.31 97 LEU A O 1
ATOM 687 N N . ARG A 1 98 ? -1.735 -2.353 9.433 1.00 90.38 98 ARG A N 1
ATOM 688 C CA . ARG A 1 98 ? -1.833 -3.650 8.753 1.00 90.38 98 ARG A CA 1
ATOM 689 C C . ARG A 1 98 ? -0.465 -4.131 8.275 1.00 90.38 98 ARG A C 1
ATOM 691 O O . ARG A 1 98 ? -0.186 -5.319 8.405 1.00 90.38 98 ARG A O 1
ATOM 698 N N . ALA A 1 99 ? 0.365 -3.230 7.756 1.00 92.88 99 ALA A N 1
ATOM 699 C CA . ALA A 1 99 ? 1.662 -3.569 7.179 1.00 92.88 99 ALA A CA 1
ATOM 700 C C . ALA A 1 99 ? 2.739 -3.884 8.234 1.00 92.88 99 ALA A C 1
ATOM 702 O O . ALA A 1 99 ? 3.477 -4.859 8.103 1.00 92.88 99 ALA A O 1
ATOM 703 N N . CYS A 1 100 ? 2.850 -3.067 9.286 1.00 92.31 100 CYS A N 1
ATOM 704 C CA . CYS A 1 100 ? 3.967 -3.119 10.237 1.00 92.31 100 CYS A CA 1
ATOM 705 C C . CYS A 1 100 ? 3.582 -2.882 11.709 1.00 92.31 100 CYS A C 1
ATOM 707 O O . CYS A 1 100 ? 4.428 -3.017 12.597 1.00 92.31 100 CYS A O 1
ATOM 709 N N . GLY A 1 101 ? 2.306 -2.620 12.007 1.00 91.06 101 GLY A N 1
ATOM 710 C CA . GLY A 1 101 ? 1.767 -2.666 13.372 1.00 91.06 101 GLY A CA 1
ATOM 711 C C . GLY A 1 101 ? 1.820 -1.357 14.164 1.00 91.06 101 GLY A C 1
ATOM 712 O O . GLY A 1 101 ? 1.409 -1.345 15.329 1.00 91.06 101 GLY A O 1
ATOM 713 N N . THR A 1 102 ? 2.259 -0.252 13.559 1.00 91.62 102 THR A N 1
ATOM 714 C CA . THR A 1 102 ? 2.144 1.111 14.113 1.00 91.62 102 THR A CA 1
ATOM 715 C C . THR A 1 102 ? 1.698 2.094 13.030 1.00 91.62 102 THR A C 1
ATOM 717 O O . THR A 1 102 ? 1.774 1.760 11.862 1.00 91.62 102 THR A O 1
ATOM 720 N N . ALA A 1 103 ? 1.253 3.289 13.410 1.00 91.06 103 ALA A N 1
ATOM 721 C CA . ALA A 1 103 ? 0.732 4.315 12.497 1.00 91.06 103 ALA A CA 1
ATOM 722 C C . ALA A 1 103 ? 1.796 5.343 12.044 1.00 91.06 103 ALA A C 1
ATOM 724 O O . ALA A 1 103 ? 1.478 6.520 11.993 1.00 91.06 103 ALA A O 1
ATOM 725 N N . VAL A 1 104 ? 3.067 4.921 11.934 1.00 93.94 104 VAL A N 1
ATOM 726 C CA . VAL A 1 104 ? 4.235 5.739 11.506 1.00 93.94 104 VAL A CA 1
ATOM 727 C C . VAL A 1 104 ? 5.438 4.832 11.147 1.00 93.94 104 VAL A C 1
ATOM 729 O O . VAL A 1 104 ? 6.576 5.063 11.576 1.00 93.94 104 VAL A O 1
ATOM 732 N N . CYS A 1 105 ? 5.191 3.667 10.541 1.00 94.38 105 CYS A N 1
ATOM 733 C CA . CYS A 1 105 ? 6.229 2.660 10.268 1.00 94.38 105 CYS A CA 1
ATOM 734 C C . CYS A 1 105 ? 6.416 2.282 8.805 1.00 94.38 105 CYS A C 1
ATOM 736 O O . CYS A 1 105 ? 7.427 1.632 8.512 1.00 94.38 105 CYS A O 1
ATOM 738 N N . ALA A 1 106 ? 5.488 2.623 7.914 1.00 95.44 106 ALA A N 1
ATOM 739 C CA . ALA A 1 106 ? 5.709 2.398 6.497 1.00 95.44 106 ALA A CA 1
ATOM 740 C C . ALA A 1 106 ? 6.677 3.459 5.954 1.00 95.44 106 ALA A C 1
ATOM 742 O O . ALA A 1 106 ? 6.782 4.556 6.484 1.00 95.44 106 ALA A O 1
ATOM 743 N N . ASP A 1 107 ? 7.429 3.116 4.911 1.00 95.50 107 ASP A N 1
ATOM 744 C CA . ASP A 1 107 ? 8.076 4.112 4.058 1.00 95.50 107 ASP A CA 1
ATOM 745 C C . ASP A 1 107 ? 7.490 3.911 2.657 1.00 95.50 107 ASP A C 1
ATOM 747 O O . ASP A 1 107 ? 7.703 2.845 2.069 1.00 95.50 107 ASP A O 1
ATOM 751 N N . PRO A 1 108 ? 6.771 4.892 2.086 1.00 93.31 108 PRO A N 1
ATOM 752 C CA . PRO A 1 108 ? 6.145 4.762 0.774 1.00 93.31 108 PRO A CA 1
ATOM 753 C C . PRO A 1 108 ? 7.151 4.594 -0.370 1.00 93.31 108 PRO A C 1
ATOM 755 O O . PRO A 1 108 ? 6.749 4.359 -1.508 1.00 93.31 108 PRO A O 1
ATOM 758 N N . LYS A 1 109 ? 8.453 4.761 -0.104 1.00 93.94 109 LYS A N 1
ATOM 759 C CA . LYS A 1 109 ? 9.540 4.606 -1.079 1.00 93.94 109 LYS A CA 1
ATOM 760 C C . LYS A 1 109 ? 10.367 3.343 -0.872 1.00 93.94 109 LYS A C 1
ATOM 762 O O . LYS A 1 109 ? 11.287 3.120 -1.662 1.00 93.94 109 LYS A O 1
ATOM 767 N N . ALA A 1 110 ? 10.121 2.583 0.192 1.00 95.19 110 ALA A N 1
ATOM 768 C CA . ALA A 1 110 ? 10.788 1.306 0.386 1.00 95.19 110 ALA A CA 1
ATOM 769 C C . ALA A 1 110 ? 10.249 0.300 -0.638 1.00 95.19 110 ALA A C 1
ATOM 771 O O . ALA A 1 110 ? 9.040 0.153 -0.769 1.00 95.19 110 ALA A O 1
ATOM 772 N N . ASP A 1 111 ? 11.167 -0.317 -1.375 1.00 94.12 111 ASP A N 1
ATOM 773 C CA . ASP A 1 111 ? 10.928 -1.311 -2.424 1.00 94.12 111 ASP A CA 1
ATOM 774 C C . ASP A 1 111 ? 12.186 -2.198 -2.457 1.00 94.12 111 ASP A C 1
ATOM 776 O O . ASP A 1 111 ? 13.249 -1.809 -2.967 1.00 94.12 111 ASP A O 1
ATOM 780 N N . ALA A 1 112 ? 12.131 -3.313 -1.735 1.00 94.44 112 ALA A N 1
ATOM 781 C CA . ALA A 1 112 ? 13.294 -4.109 -1.375 1.00 94.44 112 ALA A CA 1
ATOM 782 C C . ALA A 1 112 ? 13.811 -4.983 -2.524 1.00 94.44 112 ALA A C 1
ATOM 784 O O . ALA A 1 112 ? 15.018 -5.266 -2.568 1.00 94.44 112 ALA A O 1
ATOM 785 N N . ASP A 1 113 ? 12.946 -5.399 -3.448 1.00 92.44 113 ASP A N 1
ATOM 786 C CA . ASP A 1 113 ? 13.321 -6.164 -4.639 1.00 92.44 113 ASP A CA 1
ATOM 787 C C . ASP A 1 113 ? 13.341 -5.341 -5.938 1.00 92.44 113 ASP A C 1
ATOM 789 O O . ASP A 1 113 ? 13.837 -5.831 -6.962 1.00 92.44 113 ASP A O 1
ATOM 793 N N . ALA A 1 114 ? 13.000 -4.053 -5.848 1.00 91.06 114 ALA A N 1
ATOM 794 C CA . ALA A 1 114 ? 13.065 -3.068 -6.919 1.00 91.06 114 ALA A CA 1
ATOM 795 C C . ALA A 1 114 ? 12.141 -3.403 -8.099 1.00 91.06 114 ALA A C 1
ATOM 797 O O . ALA A 1 114 ? 12.507 -3.164 -9.262 1.00 91.06 114 ALA A O 1
ATOM 798 N N . ASP A 1 115 ? 10.974 -3.975 -7.810 1.00 89.06 115 ASP A N 1
ATOM 799 C CA . ASP A 1 115 ? 9.962 -4.316 -8.805 1.00 89.06 115 ASP A CA 1
ATOM 800 C C . ASP A 1 115 ? 8.961 -3.169 -9.066 1.00 89.06 115 ASP A C 1
ATOM 802 O O . ASP A 1 115 ? 8.277 -3.162 -10.095 1.00 89.06 115 ASP A O 1
ATOM 806 N N . GLY A 1 116 ? 8.971 -2.134 -8.218 1.00 89.81 116 GLY A N 1
ATOM 807 C CA . GLY A 1 116 ? 8.096 -0.968 -8.288 1.00 89.81 116 GLY A CA 1
ATOM 808 C C . GLY A 1 116 ? 6.858 -1.040 -7.389 1.00 89.81 116 GLY A C 1
ATOM 809 O O . GLY A 1 116 ? 6.049 -0.107 -7.440 1.00 89.81 116 GLY A O 1
ATOM 810 N N . ILE A 1 117 ? 6.698 -2.097 -6.590 1.00 92.94 117 ILE A N 1
ATOM 811 C CA . ILE A 1 117 ? 5.664 -2.253 -5.566 1.00 92.94 117 ILE A CA 1
ATOM 812 C C . ILE A 1 117 ? 6.274 -1.893 -4.200 1.00 92.94 117 ILE A C 1
ATOM 814 O O . ILE A 1 117 ? 7.320 -2.414 -3.834 1.00 92.94 117 ILE A O 1
ATOM 818 N N . PRO A 1 118 ? 5.662 -0.988 -3.413 1.00 94.62 118 PRO A N 1
ATOM 819 C CA . PRO A 1 118 ? 6.210 -0.643 -2.105 1.00 94.62 118 PRO A CA 1
ATOM 820 C C . PRO A 1 118 ? 6.145 -1.797 -1.090 1.00 94.62 118 PRO A C 1
ATOM 822 O O . PRO A 1 118 ? 5.110 -2.454 -0.974 1.00 94.62 118 PRO A O 1
ATOM 825 N N . ASP A 1 119 ? 7.170 -1.933 -0.242 1.00 95.75 119 ASP A N 1
ATOM 826 C CA . ASP A 1 119 ? 7.293 -2.991 0.777 1.00 95.75 119 ASP A CA 1
ATOM 827 C C . ASP A 1 119 ? 6.028 -3.137 1.641 1.00 95.75 119 ASP A C 1
ATOM 829 O O . ASP A 1 119 ? 5.602 -4.241 1.976 1.00 95.75 119 ASP A O 1
ATOM 833 N N . TYR A 1 120 ? 5.417 -2.017 2.049 1.00 95.50 120 TYR A N 1
ATOM 834 C CA . TYR A 1 120 ? 4.234 -2.041 2.917 1.00 95.50 120 TYR A CA 1
ATOM 835 C C . TYR A 1 120 ? 3.009 -2.648 2.218 1.00 95.50 120 TYR A C 1
ATOM 837 O O . TYR A 1 120 ? 2.168 -3.259 2.879 1.00 95.50 120 TYR A O 1
ATOM 845 N N . VAL A 1 121 ? 2.915 -2.496 0.894 1.00 95.88 121 VAL A N 1
ATOM 846 C CA . VAL A 1 121 ? 1.844 -3.076 0.081 1.00 95.88 121 VAL A CA 1
ATOM 847 C C . VAL A 1 121 ? 2.017 -4.587 0.039 1.00 95.88 121 VAL A C 1
ATOM 849 O O . VAL A 1 121 ? 1.080 -5.326 0.334 1.00 95.88 121 VAL A O 1
ATOM 852 N N . GLU A 1 122 ? 3.233 -5.058 -0.213 1.00 95.94 122 GLU A N 1
ATOM 853 C CA . GLU A 1 122 ? 3.534 -6.488 -0.226 1.00 95.94 122 GLU A CA 1
ATOM 854 C C . GLU A 1 122 ? 3.322 -7.148 1.148 1.00 95.94 122 GLU A C 1
ATOM 856 O O . GLU A 1 122 ? 2.769 -8.248 1.252 1.00 95.94 122 GLU A O 1
ATOM 861 N N . GLN A 1 123 ? 3.665 -6.449 2.237 1.00 95.56 123 GLN A N 1
ATOM 862 C CA . GLN A 1 123 ? 3.370 -6.910 3.599 1.00 95.56 123 GLN A CA 1
ATOM 863 C C . GLN A 1 123 ? 1.869 -7.138 3.821 1.00 95.56 123 GLN A C 1
ATOM 865 O O . GLN A 1 123 ? 1.493 -8.096 4.497 1.00 95.56 123 GLN A O 1
ATOM 870 N N . ILE A 1 124 ? 1.008 -6.295 3.244 1.00 93.56 124 ILE A N 1
ATOM 871 C CA . ILE A 1 124 ? -0.449 -6.434 3.354 1.00 93.56 124 ILE A CA 1
ATOM 872 C C . ILE A 1 124 ? -0.962 -7.621 2.537 1.00 93.56 124 ILE A C 1
ATOM 874 O O . ILE A 1 124 ? -1.854 -8.330 3.008 1.00 93.56 124 ILE A O 1
ATOM 878 N N . ILE A 1 125 ? -0.411 -7.838 1.343 1.00 94.31 125 ILE A N 1
ATOM 879 C CA . ILE A 1 125 ? -0.891 -8.872 0.420 1.00 94.31 125 ILE A CA 1
ATOM 880 C C . ILE A 1 125 ? -0.424 -10.265 0.868 1.00 94.31 125 ILE A C 1
ATOM 882 O O . ILE A 1 125 ? -1.231 -11.192 0.971 1.00 94.31 125 ILE A O 1
ATOM 886 N N . CYS A 1 126 ? 0.860 -10.419 1.208 1.00 92.50 126 CYS A N 1
ATOM 887 C CA . CYS A 1 126 ? 1.470 -11.736 1.418 1.00 92.50 126 CYS A CA 1
ATOM 888 C C . CYS A 1 126 ? 2.257 -11.883 2.742 1.00 92.50 126 CYS A C 1
ATOM 890 O O . CYS A 1 126 ? 2.614 -13.004 3.121 1.00 92.50 126 CYS A O 1
ATOM 892 N N . GLY A 1 127 ? 2.579 -10.779 3.432 1.00 93.88 127 GLY A N 1
ATOM 893 C CA . GLY A 1 127 ? 3.389 -10.777 4.659 1.00 93.88 127 GLY A CA 1
ATOM 894 C C . GLY A 1 127 ? 4.915 -10.788 4.471 1.00 93.88 127 GLY A C 1
ATOM 895 O O . GLY A 1 127 ? 5.639 -11.244 5.363 1.00 93.88 127 GLY A O 1
ATOM 896 N N . SER A 1 128 ? 5.428 -10.331 3.328 1.00 94.62 128 SER A N 1
ATOM 897 C CA . SER A 1 128 ? 6.859 -10.076 3.107 1.00 94.62 128 SER A CA 1
ATOM 898 C C . SER A 1 128 ? 7.065 -8.960 2.085 1.00 94.62 128 SER A C 1
ATOM 900 O O . SER A 1 128 ? 6.149 -8.679 1.338 1.00 94.62 128 SER A O 1
ATOM 902 N N . ALA A 1 129 ? 8.257 -8.369 2.037 1.00 94.06 129 ALA A N 1
ATOM 903 C CA . ALA A 1 129 ? 8.611 -7.267 1.133 1.00 94.06 129 ALA A CA 1
ATOM 904 C C . ALA A 1 129 ? 9.354 -7.753 -0.133 1.00 94.06 129 ALA A C 1
ATOM 906 O O . ALA A 1 129 ? 10.502 -7.377 -0.325 1.00 94.06 129 ALA A O 1
ATOM 907 N N . SER A 1 130 ? 8.865 -8.800 -0.807 1.00 94.19 130 SER A N 1
ATOM 908 C CA . SER A 1 130 ? 9.424 -9.295 -2.099 1.00 94.19 130 SER A CA 1
ATOM 909 C C . SER A 1 130 ? 8.646 -10.505 -2.642 1.00 94.19 130 SER A C 1
ATOM 911 O O . SER A 1 130 ? 9.218 -11.526 -3.044 1.00 94.19 130 SER A O 1
ATOM 913 N N . CYS A 1 131 ? 7.326 -10.497 -2.505 1.00 91.31 131 CYS A N 1
ATOM 914 C CA . CYS A 1 131 ? 6.490 -11.670 -2.788 1.00 91.31 131 CYS A CA 1
ATOM 915 C C . CYS A 1 131 ? 5.508 -11.485 -3.927 1.00 91.31 131 CYS A C 1
ATOM 917 O O . CYS A 1 131 ? 5.011 -12.494 -4.434 1.00 91.31 131 CYS A O 1
ATOM 919 N N . GLU A 1 132 ? 5.203 -10.243 -4.277 1.00 89.62 132 GLU A N 1
ATOM 920 C CA . GLU A 1 132 ? 4.260 -9.940 -5.332 1.00 89.62 132 GLU A CA 1
ATOM 921 C C . GLU A 1 132 ? 5.014 -9.624 -6.616 1.00 89.62 132 GLU A C 1
ATOM 923 O O . GLU A 1 132 ? 6.153 -9.188 -6.600 1.00 89.62 132 GLU A O 1
ATOM 928 N N . ASP A 1 133 ? 4.387 -9.912 -7.751 1.00 89.12 133 ASP A N 1
ATOM 929 C CA . ASP A 1 133 ? 4.909 -9.570 -9.082 1.00 89.12 133 ASP A CA 1
ATOM 930 C C . ASP A 1 133 ? 3.935 -8.665 -9.855 1.00 89.12 133 ASP A C 1
ATOM 932 O O . ASP A 1 133 ? 4.042 -8.471 -11.073 1.00 89.12 133 ASP A O 1
ATOM 936 N N . GLY A 1 134 ? 2.936 -8.147 -9.138 1.00 89.19 134 GLY A N 1
ATOM 937 C CA . GLY A 1 134 ? 1.876 -7.301 -9.661 1.00 89.19 134 GLY A CA 1
ATOM 938 C C . GLY A 1 134 ? 0.775 -8.041 -10.425 1.00 89.19 134 GLY A C 1
ATOM 939 O O . GLY A 1 134 ? 0.001 -7.379 -11.125 1.00 89.19 134 GLY A O 1
ATOM 940 N N . SER A 1 135 ? 0.709 -9.378 -10.339 1.00 90.69 135 SER A N 1
ATOM 941 C CA . SER A 1 135 ? -0.301 -10.196 -11.031 1.00 90.69 135 SER A CA 1
ATOM 942 C C . SER A 1 135 ? -1.448 -10.716 -10.160 1.00 90.69 135 SER A C 1
ATOM 944 O O . SER A 1 135 ? -2.426 -11.218 -10.721 1.00 90.69 135 SER A O 1
ATOM 946 N N . ALA A 1 136 ? -1.347 -10.609 -8.832 1.00 93.25 136 ALA A N 1
ATOM 947 C CA . ALA A 1 136 ? -2.434 -10.956 -7.920 1.00 93.25 136 ALA A CA 1
ATOM 948 C C . ALA A 1 136 ? -3.657 -10.052 -8.149 1.00 93.25 136 ALA A C 1
ATOM 950 O O . ALA A 1 136 ? -3.497 -8.857 -8.388 1.00 93.25 136 ALA A O 1
ATOM 951 N N . ASP A 1 137 ? -4.841 -10.661 -8.136 1.00 94.94 137 ASP A N 1
ATOM 952 C CA . ASP A 1 137 ? -6.160 -10.044 -8.343 1.00 94.94 137 ASP A CA 1
ATOM 953 C C . ASP A 1 137 ? -7.179 -10.906 -7.572 1.00 94.94 137 ASP A C 1
ATOM 955 O O . ASP A 1 137 ? -7.608 -11.975 -8.035 1.00 94.94 137 ASP A O 1
ATOM 959 N N . ALA A 1 138 ? -7.435 -10.533 -6.320 1.00 94.75 138 ALA A N 1
ATOM 960 C CA . ALA A 1 138 ? -8.116 -11.362 -5.337 1.00 94.75 138 ALA A CA 1
ATOM 961 C C . ALA A 1 138 ? -9.625 -11.468 -5.589 1.00 94.75 138 ALA A C 1
ATOM 963 O O . ALA A 1 138 ? -10.217 -12.517 -5.289 1.00 94.75 138 ALA A O 1
ATOM 964 N N . ASP A 1 139 ? -10.253 -10.429 -6.145 1.00 94.56 139 ASP A N 1
ATOM 965 C CA . ASP A 1 139 ? -11.683 -10.412 -6.468 1.00 94.56 139 ASP A CA 1
ATOM 966 C C . ASP A 1 139 ? -12.005 -10.579 -7.965 1.00 94.56 139 ASP A C 1
ATOM 968 O O . ASP A 1 139 ? -13.175 -10.775 -8.325 1.00 94.56 139 ASP A O 1
ATOM 972 N N . ALA A 1 140 ? -10.974 -10.675 -8.808 1.00 95.69 140 ALA A N 1
ATOM 973 C CA . ALA A 1 140 ? -11.051 -10.921 -10.243 1.00 95.69 140 ALA A CA 1
ATOM 974 C C . ALA A 1 140 ? -11.781 -9.815 -11.022 1.00 95.69 140 ALA A C 1
ATOM 976 O O . ALA A 1 140 ? -12.446 -10.101 -12.033 1.00 95.69 140 ALA A O 1
ATOM 977 N N . ASP A 1 141 ? -11.679 -8.566 -10.567 1.00 93.94 141 ASP A N 1
ATOM 978 C CA . ASP A 1 141 ? -12.240 -7.402 -11.252 1.00 93.94 141 ASP A CA 1
ATOM 979 C C . ASP A 1 141 ? -11.299 -6.817 -12.333 1.00 93.94 141 ASP A C 1
ATOM 981 O O . ASP A 1 141 ? -11.724 -6.028 -13.190 1.00 93.94 141 ASP A O 1
ATOM 985 N N . GLY A 1 142 ? -10.053 -7.305 -12.383 1.00 92.88 142 GLY A N 1
ATOM 986 C CA . GLY A 1 142 ? -9.018 -6.900 -13.328 1.00 92.88 142 GLY A CA 1
ATOM 987 C C . GLY A 1 142 ? -8.100 -5.784 -12.824 1.00 92.88 142 GLY A C 1
ATOM 988 O O . GLY A 1 142 ? -7.284 -5.284 -13.615 1.00 92.88 142 GLY A O 1
ATOM 989 N N . ILE A 1 143 ? -8.219 -5.382 -11.561 1.00 94.69 143 ILE A N 1
ATOM 990 C CA . ILE A 1 143 ? -7.321 -4.467 -10.862 1.00 94.69 143 ILE A CA 1
ATOM 991 C C . ILE A 1 143 ? -6.389 -5.307 -9.986 1.00 94.69 143 ILE A C 1
ATOM 993 O O . ILE A 1 143 ? -6.855 -6.109 -9.193 1.00 94.69 143 ILE A O 1
ATOM 997 N N . PRO A 1 144 ? -5.062 -5.162 -10.121 1.00 94.75 144 PRO A N 1
ATOM 998 C CA . PRO A 1 144 ? -4.159 -5.927 -9.276 1.00 94.75 144 PRO A CA 1
ATOM 999 C C . PRO A 1 144 ? -4.235 -5.519 -7.799 1.00 94.75 144 PRO A C 1
ATOM 1001 O O . PRO A 1 144 ? -4.279 -4.319 -7.520 1.00 94.75 144 PRO A O 1
ATOM 1004 N N . ASP A 1 145 ? -4.083 -6.474 -6.879 1.00 95.00 145 ASP A N 1
ATOM 1005 C CA . ASP A 1 145 ? -4.175 -6.275 -5.419 1.00 95.00 145 ASP A CA 1
ATOM 1006 C C . ASP A 1 145 ? -3.329 -5.087 -4.927 1.00 95.00 145 ASP A C 1
ATOM 1008 O O . ASP A 1 145 ? -3.755 -4.286 -4.095 1.00 95.00 145 ASP A O 1
ATOM 1012 N N . TRP A 1 146 ? -2.114 -4.926 -5.465 1.00 94.44 146 TRP A N 1
ATOM 1013 C CA . TRP A 1 146 ? -1.223 -3.829 -5.076 1.00 94.44 146 TRP A CA 1
ATOM 1014 C C . TRP A 1 146 ? -1.778 -2.449 -5.440 1.00 94.44 146 TRP A C 1
ATOM 1016 O O . TRP A 1 146 ? -1.570 -1.485 -4.705 1.00 94.44 146 TRP A O 1
ATOM 1026 N N . VAL A 1 147 ? -2.499 -2.343 -6.559 1.00 95.25 147 VAL A N 1
ATOM 1027 C CA . VAL A 1 147 ? -3.152 -1.100 -6.982 1.00 95.25 147 VAL A CA 1
ATOM 1028 C C . VAL A 1 147 ? -4.285 -0.770 -6.023 1.00 95.25 147 VAL A C 1
ATOM 1030 O O . VAL A 1 147 ? -4.443 0.386 -5.635 1.00 95.25 147 VAL A O 1
ATOM 1033 N N . GLU A 1 148 ? -5.054 -1.772 -5.614 1.00 94.38 148 GLU A N 1
ATOM 1034 C CA . GLU A 1 148 ? -6.164 -1.583 -4.687 1.00 94.38 148 GLU A CA 1
ATOM 1035 C C . GLU A 1 148 ? -5.687 -1.117 -3.312 1.00 94.38 148 GLU A C 1
ATOM 1037 O O . GLU A 1 148 ? -6.225 -0.155 -2.757 1.00 94.38 148 GLU A O 1
ATOM 1042 N N . VAL A 1 149 ? -4.597 -1.704 -2.807 1.00 93.31 149 VAL A N 1
ATOM 1043 C CA . VAL A 1 149 ? -3.984 -1.269 -1.548 1.00 93.31 149 VAL A CA 1
ATOM 1044 C C . VAL A 1 149 ? -3.515 0.188 -1.634 1.00 93.31 149 VAL A C 1
ATOM 1046 O O . VAL A 1 149 ? -3.697 0.937 -0.678 1.00 93.31 149 VAL A O 1
ATOM 1049 N N . LEU A 1 150 ? -2.986 0.647 -2.771 1.00 92.06 150 LEU A N 1
ATOM 1050 C CA . LEU A 1 150 ? -2.611 2.060 -2.931 1.00 92.06 150 LEU A CA 1
ATOM 1051 C C . LEU A 1 150 ? -3.815 3.009 -2.998 1.00 92.06 150 LEU A C 1
ATOM 1053 O O . LEU A 1 150 ? -3.728 4.145 -2.538 1.00 92.06 150 LEU A O 1
ATOM 1057 N N . ILE A 1 151 ? -4.922 2.573 -3.598 1.00 90.88 151 ILE A N 1
ATOM 1058 C CA . ILE A 1 151 ? -6.110 3.412 -3.799 1.00 90.88 151 ILE A CA 1
ATOM 1059 C C . ILE A 1 151 ? -6.947 3.505 -2.523 1.00 90.88 151 ILE A C 1
ATOM 1061 O O . ILE A 1 151 ? -7.467 4.572 -2.191 1.00 90.88 151 ILE A O 1
ATOM 1065 N N . CYS A 1 152 ? -7.123 2.383 -1.832 1.00 87.31 152 CYS A N 1
ATOM 1066 C CA . CYS A 1 152 ? -8.068 2.268 -0.729 1.00 87.31 152 CYS A CA 1
ATOM 1067 C C . CYS A 1 152 ? -7.624 1.310 0.381 1.00 87.31 152 CYS A C 1
ATOM 1069 O O . CYS A 1 152 ? -8.419 1.054 1.280 1.00 87.31 152 CYS A O 1
ATOM 1071 N N . GLY A 1 153 ? -6.375 0.828 0.359 1.00 87.38 153 GLY A N 1
ATOM 1072 C CA . GLY A 1 153 ? -5.722 0.117 1.466 1.00 87.38 153 GLY A CA 1
ATOM 1073 C C . GLY A 1 153 ? -6.194 -1.317 1.719 1.00 87.38 153 GLY A C 1
ATOM 1074 O O . GLY A 1 153 ? -5.850 -1.899 2.751 1.00 87.38 153 GLY A O 1
ATOM 1075 N N . ASP A 1 154 ? -6.978 -1.896 0.812 1.00 88.75 154 ASP A N 1
ATOM 1076 C CA . ASP A 1 154 ? -7.406 -3.296 0.838 1.00 88.75 154 ASP A CA 1
ATOM 1077 C C . ASP A 1 154 ? -7.291 -3.936 -0.553 1.00 88.75 154 ASP A C 1
ATOM 1079 O O . ASP A 1 154 ? -7.147 -3.223 -1.533 1.00 88.75 154 ASP A O 1
ATOM 1083 N N . VAL A 1 155 ? -7.342 -5.267 -0.627 1.00 92.12 155 VAL A N 1
ATOM 1084 C CA . VAL A 1 155 ? -7.129 -6.069 -1.850 1.00 92.12 155 VAL A CA 1
ATOM 1085 C C . VAL A 1 155 ? -8.432 -6.427 -2.581 1.00 92.12 155 VAL A C 1
ATOM 1087 O O . VAL A 1 155 ? -8.489 -7.443 -3.253 1.00 92.12 155 VAL A O 1
ATOM 1090 N N . THR A 1 156 ? -9.531 -5.718 -2.306 1.00 92.19 156 THR A N 1
ATOM 1091 C CA . THR A 1 156 ? -10.849 -5.959 -2.945 1.00 92.19 156 THR A CA 1
ATOM 1092 C C . THR A 1 156 ? -11.715 -4.691 -3.016 1.00 92.19 156 THR A C 1
ATOM 1094 O O . THR A 1 156 ? -12.952 -4.739 -3.031 1.00 92.19 156 THR A O 1
ATOM 1097 N N . CYS A 1 157 ? -11.100 -3.520 -2.845 1.00 88.25 157 CYS A N 1
ATOM 1098 C CA . CYS A 1 157 ? -11.822 -2.284 -2.550 1.00 88.25 157 CYS A CA 1
ATOM 1099 C C . CYS A 1 157 ? -11.949 -1.337 -3.737 1.00 88.25 157 CYS A C 1
ATOM 1101 O O . CYS A 1 157 ? -12.867 -0.504 -3.715 1.00 88.25 157 CYS A O 1
ATOM 1103 N N . ALA A 1 158 ? -11.054 -1.427 -4.720 1.00 91.81 158 ALA A N 1
ATOM 1104 C CA . ALA A 1 158 ? -11.137 -0.582 -5.899 1.00 91.81 158 ALA A CA 1
ATOM 1105 C C . ALA A 1 158 ? -12.096 -1.225 -6.902 1.00 91.81 158 ALA A C 1
ATOM 1107 O O . ALA A 1 158 ? -12.262 -2.432 -6.930 1.00 91.81 158 ALA A O 1
ATOM 1108 N N . VAL A 1 159 ? -12.766 -0.410 -7.712 1.00 92.06 159 VAL A N 1
ATOM 1109 C CA . VAL A 1 159 ? -13.644 -0.898 -8.794 1.00 92.06 159 VAL A CA 1
ATOM 1110 C C . VAL A 1 159 ? -13.246 -0.338 -10.161 1.00 92.06 159 VAL A C 1
ATOM 1112 O O . VAL A 1 159 ? -13.949 -0.502 -11.163 1.00 92.06 159 VAL A O 1
ATOM 1115 N N . GLY A 1 160 ? -12.144 0.414 -10.210 1.00 91.25 160 GLY A N 1
ATOM 1116 C CA . GLY A 1 160 ? -11.510 0.913 -11.428 1.00 91.25 160 GLY A CA 1
ATOM 1117 C C . GLY A 1 160 ? -12.161 2.176 -11.981 1.00 91.25 160 GLY A C 1
ATOM 1118 O O . GLY A 1 160 ? -11.851 2.590 -13.105 1.00 91.25 160 GLY A O 1
ATOM 1119 N N . SER A 1 161 ? -13.060 2.781 -11.203 1.00 93.25 161 SER A N 1
ATOM 1120 C CA . SER A 1 161 ? -13.778 4.021 -11.527 1.00 93.25 161 SER A CA 1
ATOM 1121 C C . SER A 1 161 ? -13.344 5.215 -10.679 1.00 93.25 161 SER A C 1
ATOM 1123 O O . SER A 1 161 ? -13.814 6.327 -10.910 1.00 93.25 161 SER A O 1
ATOM 1125 N N . GLU A 1 162 ? -12.456 4.980 -9.717 1.00 92.44 162 GLU A N 1
ATOM 1126 C CA . GLU A 1 162 ? -11.827 5.992 -8.882 1.00 92.44 162 GLU A CA 1
ATOM 1127 C C . GLU A 1 162 ? -11.040 6.947 -9.779 1.00 92.44 162 GLU A C 1
ATOM 1129 O O . GLU A 1 162 ? -10.184 6.513 -10.544 1.00 92.44 162 GLU A O 1
ATOM 1134 N N . ASP A 1 163 ? -11.399 8.226 -9.726 1.00 93.06 163 ASP A N 1
ATOM 1135 C CA . ASP A 1 163 ? -10.763 9.330 -10.447 1.00 93.06 163 ASP A CA 1
ATOM 1136 C C . ASP A 1 163 ? -10.712 10.518 -9.477 1.00 93.06 163 ASP A C 1
ATOM 1138 O O . ASP A 1 163 ? -11.559 11.420 -9.492 1.00 93.06 163 ASP A O 1
ATOM 1142 N N . PHE A 1 164 ? -9.775 10.458 -8.530 1.00 89.69 164 PHE A N 1
ATOM 1143 C CA . PHE A 1 164 ? -9.676 11.411 -7.422 1.00 89.69 164 PHE A CA 1
ATOM 1144 C C . PHE A 1 164 ? -9.348 12.831 -7.890 1.00 89.69 164 PHE A C 1
ATOM 1146 O O . PHE A 1 164 ? -9.719 13.805 -7.225 1.00 89.69 164 PHE A O 1
ATOM 1153 N N . ASN A 1 165 ? -8.667 12.968 -9.029 1.00 91.50 165 ASN A N 1
ATOM 1154 C CA . ASN A 1 165 ? -8.289 14.262 -9.591 1.00 91.50 165 ASN A CA 1
ATOM 1155 C C . ASN A 1 165 ? -9.274 14.781 -10.664 1.00 91.50 165 ASN A C 1
ATOM 1157 O O . ASN A 1 165 ? -9.146 15.933 -11.094 1.00 91.50 165 ASN A O 1
ATOM 1161 N N . ALA A 1 166 ? -10.277 13.978 -11.035 1.00 95.06 166 ALA A N 1
ATOM 1162 C CA . ALA A 1 166 ? -11.293 14.262 -12.043 1.00 95.06 166 ALA A CA 1
ATOM 1163 C C . ALA A 1 166 ? -10.719 14.601 -13.435 1.00 95.06 166 ALA A C 1
ATOM 1165 O O . ALA A 1 166 ? -11.265 15.458 -14.145 1.00 95.06 166 ALA A O 1
ATOM 1166 N N . ASP A 1 167 ? -9.613 13.962 -13.829 1.00 95.81 167 ASP A N 1
ATOM 1167 C CA . ASP A 1 167 ? -8.976 14.162 -15.136 1.00 95.81 167 ASP A CA 1
ATOM 1168 C C . ASP A 1 167 ? -9.557 13.270 -16.251 1.00 95.81 167 ASP A C 1
ATOM 1170 O O . ASP A 1 167 ? -9.252 13.464 -17.436 1.00 95.81 167 ASP A O 1
ATOM 1174 N N . GLY A 1 168 ? -10.470 12.359 -15.895 1.00 95.19 168 GLY A N 1
ATOM 1175 C CA . GLY A 1 168 ? -11.143 11.442 -16.810 1.00 95.19 168 GLY A CA 1
ATOM 1176 C C . GLY A 1 168 ? -10.385 10.136 -17.058 1.00 95.19 168 GLY A C 1
ATOM 1177 O O . GLY A 1 168 ? -10.805 9.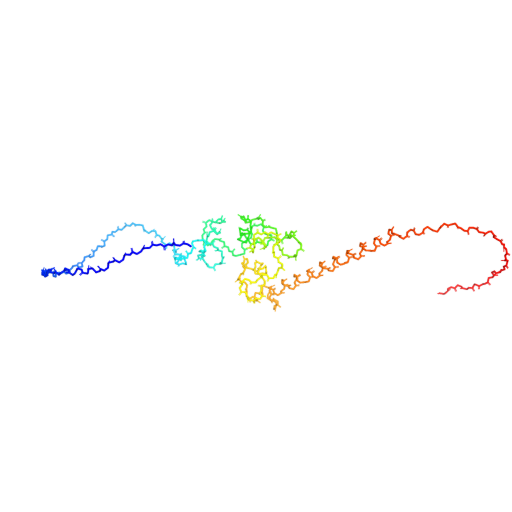346 -17.914 1.00 95.19 168 GLY A O 1
ATOM 1178 N N . VAL A 1 169 ? -9.283 9.894 -16.349 1.00 94.75 169 VAL A N 1
ATOM 1179 C CA . VAL A 1 169 ? -8.572 8.617 -16.291 1.00 94.75 169 VAL A CA 1
ATOM 1180 C C . VAL A 1 169 ? -8.649 8.103 -14.860 1.00 94.75 169 VAL A C 1
ATOM 1182 O O . VAL A 1 169 ? -8.381 8.844 -13.931 1.00 94.75 169 VAL A O 1
ATOM 1185 N N . SER A 1 170 ? -9.000 6.828 -14.675 1.00 94.75 170 SER A N 1
ATOM 1186 C CA . SER A 1 170 ? -9.020 6.273 -13.325 1.00 94.75 170 SER A CA 1
ATOM 1187 C C . SER A 1 170 ? -7.618 6.116 -12.743 1.00 94.75 170 SER A C 1
ATOM 1189 O O . SER A 1 170 ? -6.679 5.745 -13.461 1.00 94.75 170 SER A O 1
ATOM 1191 N N . ASP A 1 171 ? -7.502 6.307 -11.431 1.00 93.12 171 ASP A N 1
ATOM 1192 C CA . ASP A 1 171 ? -6.248 6.193 -10.689 1.00 93.12 171 ASP A CA 1
ATOM 1193 C C . ASP A 1 171 ? -5.634 4.798 -10.867 1.00 93.12 171 ASP A C 1
ATOM 1195 O O . ASP A 1 171 ? -4.444 4.671 -11.159 1.00 93.12 171 ASP A O 1
ATOM 1199 N N . ALA A 1 172 ? -6.461 3.743 -10.851 1.00 93.94 172 ALA A N 1
ATOM 1200 C CA . ALA A 1 172 ? -6.020 2.371 -11.117 1.00 93.94 172 ALA A CA 1
ATOM 1201 C C . ALA A 1 172 ? -5.322 2.230 -12.480 1.00 93.94 172 ALA A C 1
ATOM 1203 O O . ALA A 1 172 ? -4.270 1.597 -12.608 1.00 93.94 172 ALA A O 1
ATOM 1204 N N . LYS A 1 173 ? -5.863 2.877 -13.520 1.00 94.25 173 LYS A N 1
ATOM 1205 C CA . LYS A 1 173 ? -5.258 2.872 -14.857 1.00 94.25 173 LYS A CA 1
ATOM 1206 C C . LYS A 1 173 ? -3.967 3.689 -14.893 1.00 94.25 173 LYS A C 1
ATOM 1208 O O . LYS A 1 173 ? -3.030 3.298 -15.594 1.00 94.25 173 LYS A O 1
ATOM 1213 N N . GLN A 1 174 ? -3.910 4.817 -14.190 1.00 94.62 174 GLN A N 1
ATOM 1214 C CA . GLN A 1 174 ? -2.708 5.650 -14.122 1.00 94.62 174 GLN A CA 1
ATOM 1215 C C . GLN A 1 174 ? -1.569 4.921 -13.402 1.00 94.62 174 GLN A C 1
ATOM 1217 O O . GLN A 1 174 ? -0.457 4.877 -13.934 1.00 94.62 174 GLN A O 1
ATOM 1222 N N . LEU A 1 175 ? -1.862 4.282 -12.266 1.00 92.69 175 LEU A N 1
ATOM 1223 C CA . LEU A 1 175 ? -0.917 3.477 -11.492 1.00 92.69 175 LEU A CA 1
ATOM 1224 C C . LEU A 1 175 ? -0.393 2.295 -12.303 1.00 92.69 175 LEU A C 1
ATOM 1226 O O . LEU A 1 175 ? 0.818 2.149 -12.462 1.00 92.69 175 LEU A O 1
ATOM 1230 N N . LYS A 1 176 ? -1.285 1.506 -12.915 1.00 91.81 176 LYS A N 1
ATOM 1231 C CA . LYS A 1 176 ? -0.876 0.365 -13.744 1.00 91.81 176 LYS A CA 1
ATOM 1232 C C . LYS A 1 176 ? 0.024 0.791 -14.903 1.00 91.81 176 LYS A C 1
ATOM 1234 O O . LYS A 1 176 ? 1.024 0.137 -15.191 1.00 91.81 176 LYS A O 1
ATOM 1239 N N . LYS A 1 177 ? -0.303 1.911 -15.552 1.00 93.06 177 LYS A N 1
ATOM 1240 C CA . LYS A 1 177 ? 0.522 2.462 -16.630 1.00 93.06 177 LYS A CA 1
ATOM 1241 C C . LYS A 1 177 ? 1.905 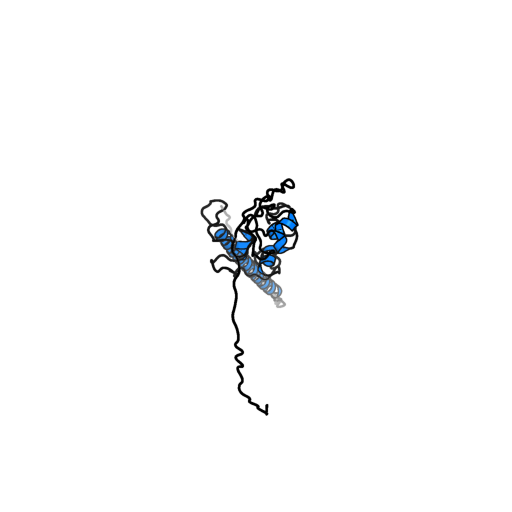2.882 -16.122 1.00 93.06 177 LYS A C 1
ATOM 1243 O O . LYS A 1 177 ? 2.896 2.614 -16.796 1.00 93.06 177 LYS A O 1
ATOM 1248 N N . LEU A 1 178 ? 1.971 3.552 -14.972 1.00 91.00 178 LEU A N 1
ATOM 1249 C CA . LEU A 1 178 ? 3.235 3.971 -14.366 1.00 91.00 178 LEU A CA 1
ATOM 1250 C C . LEU A 1 178 ? 4.114 2.763 -14.011 1.00 91.00 178 LEU A C 1
ATOM 1252 O O . LEU A 1 178 ? 5.313 2.786 -14.287 1.00 91.00 178 LEU A O 1
ATOM 1256 N N . PHE A 1 179 ? 3.514 1.707 -13.462 1.00 90.31 179 PHE A N 1
ATOM 1257 C CA . PHE A 1 179 ? 4.191 0.451 -13.150 1.00 90.31 179 PHE A CA 1
ATOM 1258 C C . PHE A 1 179 ? 4.767 -0.212 -14.406 1.00 90.31 179 PHE A C 1
ATOM 1260 O O . PHE A 1 179 ? 5.968 -0.466 -14.476 1.00 90.31 179 PHE A O 1
ATOM 1267 N N . ASP A 1 180 ? 3.954 -0.385 -15.451 1.00 89.56 180 ASP A N 1
ATOM 1268 C CA . ASP A 1 180 ? 4.395 -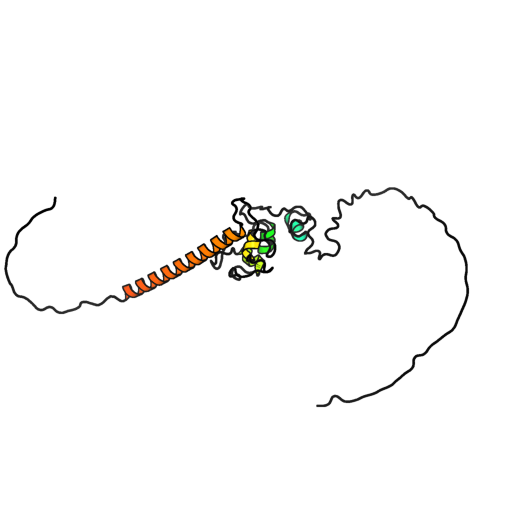1.006 -16.707 1.00 89.56 180 ASP A CA 1
ATOM 1269 C C . ASP A 1 180 ? 5.524 -0.203 -17.385 1.00 89.56 180 ASP A C 1
ATOM 1271 O O . ASP A 1 180 ? 6.488 -0.779 -17.903 1.00 89.56 180 ASP A O 1
ATOM 1275 N N . ASP A 1 181 ? 5.444 1.133 -17.350 1.00 89.50 181 ASP A N 1
ATOM 1276 C CA . ASP A 1 181 ? 6.492 2.021 -17.864 1.00 89.50 181 ASP A CA 1
ATOM 1277 C C . ASP A 1 181 ? 7.796 1.894 -17.044 1.00 89.50 181 ASP A C 1
ATOM 1279 O O . ASP A 1 181 ? 8.894 1.907 -17.614 1.00 89.50 181 ASP A O 1
ATOM 1283 N N . THR A 1 182 ? 7.690 1.736 -15.720 1.00 86.94 182 THR A N 1
ATOM 1284 C CA . THR A 1 182 ? 8.835 1.591 -14.802 1.00 86.94 182 THR A CA 1
ATOM 1285 C C . THR A 1 182 ? 9.507 0.231 -14.965 1.00 86.94 182 THR A C 1
ATOM 1287 O O . THR A 1 182 ? 10.727 0.170 -15.139 1.00 86.94 182 THR A O 1
ATOM 1290 N N . ALA A 1 183 ? 8.726 -0.845 -15.044 1.00 83.31 183 ALA A N 1
ATOM 1291 C CA . ALA A 1 183 ? 9.218 -2.188 -15.328 1.00 83.31 183 ALA A CA 1
ATOM 1292 C C . ALA A 1 183 ? 9.934 -2.247 -16.691 1.00 83.31 183 ALA A C 1
ATOM 1294 O O . ALA A 1 183 ? 11.036 -2.794 -16.816 1.00 83.31 183 ALA A O 1
ATOM 1295 N N . ALA A 1 184 ? 9.367 -1.610 -17.722 1.00 82.56 184 ALA A N 1
ATOM 1296 C CA . ALA A 1 184 ? 10.007 -1.507 -19.031 1.00 82.56 184 ALA A CA 1
ATOM 1297 C C . ALA A 1 184 ? 11.327 -0.713 -18.977 1.00 82.56 184 ALA A C 1
ATOM 1299 O O . ALA A 1 184 ? 12.316 -1.102 -19.612 1.00 82.56 184 ALA A O 1
ATOM 1300 N N . ALA A 1 185 ? 11.372 0.380 -18.209 1.00 82.56 185 ALA A N 1
ATOM 1301 C CA . ALA A 1 185 ? 12.583 1.171 -18.013 1.00 82.56 185 ALA A CA 1
ATOM 1302 C C . ALA A 1 185 ? 13.675 0.385 -17.265 1.00 82.56 185 ALA A C 1
ATOM 1304 O O . ALA A 1 185 ? 14.838 0.410 -17.684 1.00 82.56 185 ALA A O 1
ATOM 1305 N N . ALA A 1 186 ? 13.312 -0.360 -16.218 1.00 82.00 186 ALA A N 1
ATOM 1306 C CA . ALA A 1 186 ? 14.220 -1.222 -15.466 1.00 82.00 186 ALA A CA 1
ATOM 1307 C C . ALA A 1 186 ? 14.814 -2.326 -16.358 1.00 82.00 186 ALA A C 1
ATOM 1309 O O . ALA A 1 186 ? 16.037 -2.496 -16.423 1.00 82.00 186 ALA A O 1
ATOM 1310 N N . ALA A 1 187 ? 13.974 -3.001 -17.150 1.00 82.25 187 ALA A N 1
ATOM 1311 C CA . ALA A 1 187 ? 14.417 -4.009 -18.111 1.00 82.25 187 ALA A CA 1
ATOM 1312 C C . ALA A 1 187 ? 15.382 -3.427 -19.163 1.00 82.25 187 ALA A C 1
ATOM 1314 O O . ALA A 1 187 ? 16.416 -4.027 -19.483 1.00 82.25 187 ALA A O 1
ATOM 1315 N N . ALA A 1 188 ? 15.093 -2.2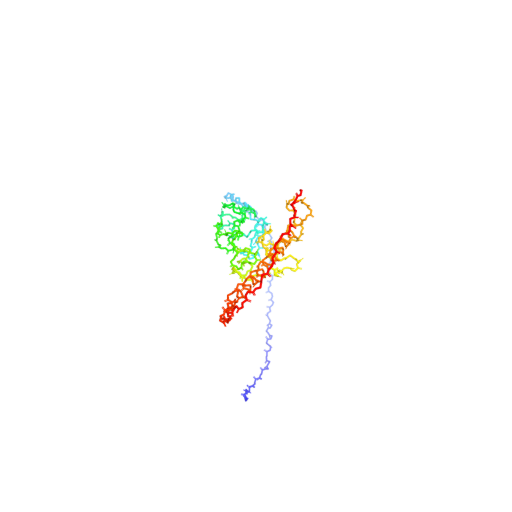27 -19.676 1.00 83.75 188 ALA A N 1
ATOM 1316 C CA . ALA A 1 188 ? 15.974 -1.533 -20.611 1.00 83.75 188 ALA A CA 1
ATOM 1317 C C . ALA A 1 188 ? 17.322 -1.150 -19.968 1.00 83.75 188 ALA A C 1
ATOM 1319 O O . ALA A 1 188 ? 18.375 -1.296 -20.602 1.00 83.75 188 ALA A O 1
ATOM 1320 N N . ALA A 1 189 ? 17.318 -0.702 -18.710 1.00 83.38 189 ALA A N 1
ATOM 1321 C CA . ALA A 1 189 ? 18.530 -0.369 -17.966 1.00 83.38 189 ALA A CA 1
ATOM 1322 C C . ALA A 1 189 ? 19.417 -1.603 -17.729 1.00 83.38 189 ALA A C 1
ATOM 1324 O O . ALA A 1 189 ? 20.631 -1.537 -17.960 1.00 83.38 189 ALA A O 1
ATOM 1325 N N . ALA A 1 190 ? 18.819 -2.738 -17.357 1.00 84.00 190 ALA A N 1
ATOM 1326 C CA . ALA A 1 190 ? 19.519 -4.010 -17.186 1.00 84.00 190 ALA A CA 1
ATOM 1327 C C . ALA A 1 190 ? 20.162 -4.489 -18.500 1.00 84.00 190 ALA A C 1
ATOM 1329 O O . ALA A 1 190 ? 21.347 -4.837 -18.532 1.00 84.00 190 ALA A O 1
ATOM 1330 N N . ALA A 1 191 ? 19.429 -4.422 -19.616 1.00 85.19 191 ALA A N 1
ATOM 1331 C CA . ALA A 1 191 ? 19.961 -4.761 -20.937 1.00 85.19 191 ALA A CA 1
ATOM 1332 C C . ALA A 1 191 ? 21.120 -3.835 -21.354 1.00 85.19 191 ALA A C 1
ATOM 1334 O O . ALA A 1 191 ? 22.141 -4.293 -21.882 1.00 85.19 191 ALA A O 1
ATOM 1335 N N . ALA A 1 192 ? 21.004 -2.532 -21.078 1.00 87.75 192 ALA A N 1
ATOM 1336 C CA . ALA A 1 192 ? 22.071 -1.573 -21.338 1.00 87.75 192 ALA A CA 1
ATOM 1337 C C . ALA A 1 192 ? 23.324 -1.882 -20.504 1.00 87.75 192 ALA A C 1
ATOM 1339 O O . ALA A 1 192 ? 24.436 -1.826 -21.036 1.00 87.75 192 ALA A O 1
ATOM 1340 N N . GLN A 1 193 ? 23.166 -2.259 -19.233 1.00 87.88 193 GLN A N 1
ATOM 1341 C CA . GLN A 1 193 ? 24.284 -2.650 -18.376 1.00 87.88 193 GLN A CA 1
ATOM 1342 C C . GLN A 1 193 ? 24.982 -3.915 -18.889 1.00 87.88 193 GLN A C 1
ATOM 1344 O O . GLN A 1 193 ? 26.195 -3.892 -19.098 1.00 87.88 193 GLN A O 1
ATOM 1349 N N . ALA A 1 194 ? 24.221 -4.955 -19.235 1.00 88.25 194 ALA A N 1
ATOM 1350 C CA . ALA A 1 194 ? 24.770 -6.176 -19.823 1.00 88.25 194 ALA A CA 1
ATOM 1351 C C . ALA A 1 194 ? 25.574 -5.894 -21.109 1.00 88.25 194 ALA A C 1
ATOM 1353 O O . ALA A 1 194 ? 26.637 -6.478 -21.338 1.00 88.25 194 ALA A O 1
ATOM 1354 N N . SER A 1 195 ? 25.109 -4.952 -21.940 1.00 88.50 195 SER A N 1
ATOM 1355 C CA . SER A 1 195 ? 25.835 -4.547 -23.148 1.00 88.50 195 SER A CA 1
ATOM 1356 C C . SER A 1 195 ? 27.163 -3.833 -22.842 1.00 88.50 195 SER A C 1
ATOM 1358 O O . SER A 1 195 ? 28.153 -4.068 -23.541 1.00 88.50 195 SER A O 1
ATOM 1360 N N . ARG A 1 196 ? 27.222 -3.019 -21.775 1.00 90.38 196 ARG A N 1
ATOM 1361 C CA . ARG A 1 196 ? 28.450 -2.344 -21.319 1.00 90.38 196 ARG A CA 1
ATOM 1362 C C . ARG A 1 196 ? 29.471 -3.344 -20.785 1.00 90.38 196 ARG A C 1
ATOM 1364 O O . ARG A 1 196 ? 30.639 -3.278 -21.166 1.00 90.38 196 ARG A O 1
ATOM 1371 N N . ASP A 1 197 ? 29.031 -4.314 -19.993 1.00 91.31 197 ASP A N 1
ATOM 1372 C CA . ASP A 1 197 ? 29.906 -5.349 -19.430 1.00 91.31 197 ASP A CA 1
ATOM 1373 C C . ASP A 1 197 ? 30.481 -6.263 -20.533 1.00 91.31 197 ASP A C 1
ATOM 1375 O O . ASP A 1 197 ? 31.667 -6.621 -20.535 1.00 91.31 197 ASP A O 1
ATOM 1379 N N . ALA A 1 198 ? 29.680 -6.558 -21.564 1.00 87.62 198 ALA A N 1
ATOM 1380 C CA . ALA A 1 198 ? 30.134 -7.268 -22.761 1.00 87.62 198 ALA A CA 1
ATOM 1381 C C . ALA A 1 198 ? 31.162 -6.465 -23.589 1.00 87.62 198 ALA A C 1
ATOM 1383 O O . ALA A 1 198 ? 32.074 -7.039 -24.187 1.00 87.62 198 ALA A O 1
ATOM 1384 N N . GLN A 1 199 ? 31.046 -5.136 -23.643 1.00 88.12 199 GLN A N 1
ATOM 1385 C CA . GLN A 1 199 ? 32.033 -4.278 -24.308 1.00 88.12 199 GLN A CA 1
ATOM 1386 C C . GLN A 1 199 ? 33.331 -4.161 -23.496 1.00 88.12 199 GLN A C 1
ATOM 1388 O O . GLN A 1 199 ? 34.418 -4.261 -24.070 1.00 88.12 199 GLN A O 1
ATOM 1393 N N . ALA A 1 200 ? 33.233 -4.022 -22.172 1.00 84.44 200 ALA A N 1
ATOM 1394 C CA . ALA A 1 200 ? 34.383 -3.958 -21.272 1.00 84.44 200 ALA A CA 1
ATOM 1395 C C . ALA A 1 200 ? 35.228 -5.243 -21.332 1.00 84.44 200 ALA A C 1
ATOM 1397 O O . ALA A 1 200 ? 36.455 -5.184 -21.443 1.00 84.44 200 ALA A O 1
ATOM 1398 N N . SER A 1 201 ? 34.574 -6.408 -21.367 1.00 80.75 201 SER A N 1
ATOM 1399 C CA . SER A 1 201 ? 35.255 -7.703 -21.509 1.00 80.75 201 SER A CA 1
ATOM 1400 C C . SER A 1 201 ? 35.933 -7.894 -22.876 1.00 80.75 201 SER A C 1
ATOM 1402 O O . SER A 1 201 ? 36.991 -8.518 -22.947 1.00 80.75 201 SER A O 1
ATOM 1404 N N . ARG A 1 202 ? 35.409 -7.301 -23.961 1.00 76.19 202 ARG A N 1
ATOM 1405 C CA . ARG A 1 202 ? 36.075 -7.291 -25.283 1.00 76.19 202 ARG A CA 1
ATOM 1406 C C . ARG A 1 202 ? 37.274 -6.340 -25.341 1.00 76.19 202 ARG A C 1
ATOM 1408 O O . ARG A 1 202 ? 38.263 -6.655 -26.000 1.00 76.19 202 ARG A O 1
ATOM 1415 N N . GLY A 1 203 ? 37.212 -5.205 -24.643 1.00 59.97 203 GLY A N 1
ATOM 1416 C CA . GLY A 1 203 ? 38.310 -4.236 -24.561 1.00 59.97 203 GLY A CA 1
ATOM 1417 C C . GLY A 1 203 ? 39.526 -4.747 -23.781 1.00 59.97 203 GLY A C 1
ATOM 1418 O O . GLY A 1 203 ? 40.658 -4.445 -24.149 1.00 59.97 203 GLY A O 1
ATOM 1419 N N . ALA A 1 204 ? 39.315 -5.581 -22.757 1.00 58.03 204 ALA A N 1
ATOM 1420 C CA . ALA A 1 204 ? 40.394 -6.144 -21.939 1.00 58.03 204 ALA A CA 1
ATOM 1421 C C . ALA A 1 204 ? 41.192 -7.276 -22.629 1.00 58.03 204 ALA A C 1
ATOM 1423 O O . ALA A 1 204 ? 42.327 -7.545 -22.244 1.00 58.03 204 ALA A O 1
ATOM 1424 N N . GLY A 1 205 ? 40.635 -7.926 -23.661 1.00 53.31 205 GLY A N 1
ATOM 1425 C CA . GLY A 1 205 ? 41.292 -9.009 -24.414 1.00 53.31 205 GLY A CA 1
ATOM 1426 C C . GLY A 1 205 ? 42.024 -8.570 -25.692 1.00 53.31 205 GLY A C 1
ATOM 1427 O O . GLY A 1 205 ? 42.706 -9.377 -26.320 1.00 53.31 205 GLY A O 1
ATOM 1428 N N . GLY A 1 206 ? 41.902 -7.300 -26.092 1.00 50.28 206 GLY A N 1
ATOM 1429 C CA . GLY A 1 206 ? 42.425 -6.750 -27.349 1.00 50.28 206 GLY A CA 1
ATOM 1430 C C . GLY A 1 206 ? 43.881 -6.274 -27.302 1.00 50.28 206 GLY A C 1
ATOM 1431 O O . GLY A 1 206 ? 44.235 -5.333 -28.002 1.00 50.28 206 GLY A O 1
ATOM 1432 N N . GLY A 1 207 ? 44.732 -6.879 -26.476 1.00 49.16 207 GLY A N 1
ATOM 1433 C CA . GLY A 1 207 ? 46.173 -6.626 -26.462 1.00 49.16 207 GLY A CA 1
ATOM 1434 C C . GLY A 1 207 ? 46.919 -7.549 -27.424 1.00 49.16 207 GLY A C 1
ATOM 1435 O O . GLY A 1 207 ? 47.726 -8.361 -26.980 1.00 49.16 207 GLY A O 1
ATOM 1436 N N . VAL A 1 208 ? 46.661 -7.467 -28.735 1.00 53.50 208 VAL A N 1
ATOM 1437 C CA . VAL A 1 208 ? 47.551 -8.109 -29.717 1.00 53.50 208 VAL A CA 1
ATOM 1438 C C . VAL A 1 208 ? 48.858 -7.327 -29.777 1.00 53.50 208 VAL A C 1
ATOM 1440 O O . VAL A 1 208 ? 48.943 -6.228 -30.321 1.00 53.50 208 VAL A O 1
ATOM 1443 N N . ALA A 1 209 ? 49.884 -7.907 -29.161 1.00 50.81 209 ALA A N 1
ATOM 1444 C CA . ALA A 1 209 ? 51.260 -7.459 -29.234 1.00 50.81 209 ALA A CA 1
ATOM 1445 C C . ALA A 1 209 ? 51.711 -7.353 -30.701 1.00 50.81 209 ALA A C 1
ATOM 1447 O O . ALA A 1 209 ? 51.955 -8.358 -31.365 1.00 50.81 209 ALA A O 1
ATOM 1448 N N . ALA A 1 210 ? 51.872 -6.128 -31.199 1.00 55.53 210 ALA A N 1
ATOM 1449 C CA . ALA A 1 210 ? 52.709 -5.867 -32.359 1.00 55.53 210 ALA A CA 1
ATOM 1450 C C . ALA A 1 210 ? 54.175 -5.957 -31.905 1.00 55.53 210 ALA A C 1
ATOM 1452 O O . ALA A 1 210 ? 54.748 -4.975 -31.433 1.00 55.53 210 ALA A O 1
ATOM 1453 N N . SER A 1 211 ? 54.778 -7.146 -31.998 1.00 50.34 211 SER A N 1
ATOM 1454 C CA . SER A 1 211 ? 56.215 -7.333 -31.786 1.00 50.34 211 SER A CA 1
ATOM 1455 C C . SER A 1 211 ? 56.908 -7.823 -33.062 1.00 50.34 211 SER A C 1
ATOM 1457 O O . SER A 1 211 ? 56.544 -8.831 -33.656 1.00 50.34 211 SER A O 1
ATOM 1459 N N . GLY A 1 212 ? 57.940 -7.073 -33.457 1.00 48.88 212 GLY A N 1
ATOM 1460 C CA . GLY A 1 212 ? 59.168 -7.616 -34.039 1.00 48.88 212 GLY A CA 1
ATOM 1461 C C . GLY A 1 212 ? 59.172 -7.971 -35.526 1.00 48.88 212 GLY A C 1
ATOM 1462 O O . GLY A 1 212 ? 58.914 -9.105 -35.903 1.00 48.88 212 GLY A O 1
ATOM 1463 N N . GLY A 1 213 ? 59.649 -7.044 -36.359 1.00 39.38 213 GLY A N 1
ATOM 1464 C CA . GLY A 1 213 ? 60.041 -7.348 -37.737 1.00 39.38 213 GLY A CA 1
ATOM 1465 C C . GLY A 1 213 ? 60.771 -6.199 -38.423 1.00 39.38 213 GLY A C 1
ATOM 1466 O O . GLY A 1 213 ? 60.310 -5.694 -39.440 1.00 39.38 213 GLY A O 1
ATOM 1467 N N . GLY A 1 214 ? 61.882 -5.736 -37.846 1.00 47.59 214 GLY A N 1
ATOM 1468 C CA . GLY A 1 214 ? 62.749 -4.756 -38.495 1.00 47.59 214 GLY A CA 1
ATOM 1469 C C . GLY A 1 214 ? 63.506 -5.370 -39.673 1.00 47.59 214 GLY A C 1
ATOM 1470 O O . GLY A 1 214 ? 64.235 -6.340 -39.490 1.00 47.59 214 GLY A O 1
ATOM 1471 N N . VAL A 1 215 ? 63.397 -4.759 -40.855 1.00 43.53 215 VAL A N 1
ATOM 1472 C CA . VAL A 1 215 ? 64.414 -4.843 -41.912 1.00 43.53 215 VAL A CA 1
ATOM 1473 C C . VAL A 1 215 ? 64.642 -3.443 -42.485 1.00 43.53 215 VAL A C 1
ATOM 1475 O O . VAL A 1 215 ? 63.724 -2.663 -42.730 1.00 43.53 215 VAL A O 1
ATOM 1478 N N . VAL A 1 216 ? 65.922 -3.123 -42.613 1.00 46.72 216 VAL A N 1
ATOM 1479 C CA . VAL A 1 216 ? 66.532 -1.838 -42.947 1.00 46.72 216 VAL A CA 1
ATOM 1480 C C . VAL A 1 216 ? 66.446 -1.552 -44.465 1.00 46.72 216 VAL A C 1
ATOM 1482 O O . VAL A 1 216 ? 66.859 -2.403 -45.237 1.00 46.72 216 VAL A O 1
ATOM 1485 N N . ARG A 1 217 ? 65.921 -0.358 -44.833 1.00 44.09 217 ARG A N 1
ATOM 1486 C CA . ARG A 1 217 ? 66.267 0.645 -45.906 1.00 44.09 217 ARG A CA 1
ATOM 1487 C C . ARG A 1 217 ? 66.853 0.158 -47.272 1.00 44.09 217 ARG A C 1
ATOM 1489 O O . ARG A 1 217 ? 67.693 -0.730 -47.250 1.00 44.09 217 ARG A O 1
ATOM 1496 N N . PRO A 1 218 ? 66.596 0.826 -48.442 1.00 52.72 218 PRO A N 1
ATOM 1497 C CA . PRO A 1 218 ? 66.974 2.237 -48.655 1.00 52.72 218 PRO A CA 1
ATOM 1498 C C . PRO A 1 218 ? 66.134 3.142 -49.592 1.00 52.72 218 PRO A C 1
ATOM 1500 O O . PRO A 1 218 ? 65.428 2.716 -50.492 1.00 52.72 218 PRO A O 1
ATOM 1503 N N . VAL A 1 219 ? 66.300 4.441 -49.300 1.00 47.88 219 VAL A N 1
ATOM 1504 C CA . VAL A 1 219 ? 66.366 5.656 -50.146 1.00 47.88 219 VAL A CA 1
ATOM 1505 C C . VAL A 1 219 ? 65.663 5.643 -51.515 1.00 47.88 219 VAL A C 1
ATOM 1507 O O . VAL A 1 219 ? 66.136 5.027 -52.461 1.00 47.88 219 VAL A O 1
ATOM 1510 N N . GLY A 1 220 ? 64.646 6.499 -51.651 1.00 40.59 220 GLY A N 1
ATOM 1511 C CA . GLY A 1 220 ? 64.097 6.956 -52.927 1.00 40.59 220 GLY A CA 1
ATOM 1512 C C . GLY A 1 220 ? 63.507 8.357 -52.769 1.00 40.59 220 GLY A C 1
ATOM 1513 O O . GLY A 1 220 ? 62.525 8.553 -52.066 1.00 40.59 220 GLY A O 1
ATOM 1514 N N . VAL A 1 221 ? 64.185 9.331 -53.363 1.00 47.09 221 VAL A N 1
ATOM 1515 C CA . VAL A 1 221 ? 63.868 10.764 -53.426 1.00 47.09 221 VAL A CA 1
ATOM 1516 C C . VAL A 1 221 ? 62.654 10.980 -54.345 1.00 47.09 221 VAL A C 1
ATOM 1518 O O . VAL A 1 221 ? 62.600 10.306 -55.365 1.00 47.09 221 VAL A O 1
ATOM 1521 N N . PHE A 1 222 ? 61.729 11.904 -54.029 1.00 37.25 222 PHE A N 1
ATOM 1522 C CA . PHE A 1 222 ? 61.302 13.025 -54.906 1.00 37.25 222 PHE A CA 1
ATOM 1523 C C . PHE A 1 222 ? 60.019 13.758 -54.433 1.00 37.25 222 PHE A C 1
ATOM 1525 O O . PHE A 1 222 ? 58.952 13.172 -54.313 1.00 37.25 222 PHE A O 1
ATOM 1532 N N . ALA A 1 223 ? 60.185 15.077 -54.260 1.00 39.94 223 ALA A N 1
ATOM 1533 C CA . ALA A 1 223 ? 59.299 16.201 -54.610 1.00 39.94 223 ALA A CA 1
ATOM 1534 C C . ALA A 1 223 ? 57.892 16.411 -53.976 1.00 39.94 223 ALA A C 1
ATOM 1536 O O . ALA A 1 223 ? 56.892 15.811 -54.346 1.00 39.94 223 ALA A O 1
ATOM 1537 N N . VAL A 1 224 ? 57.855 17.442 -53.120 1.00 42.22 224 VAL A N 1
ATOM 1538 C CA . VAL A 1 224 ? 56.798 18.461 -52.847 1.00 42.22 224 VAL A CA 1
ATOM 1539 C C . VAL A 1 224 ? 56.781 19.499 -54.015 1.00 42.22 224 VAL A C 1
ATOM 1541 O O . VAL A 1 224 ? 57.761 19.453 -54.766 1.00 42.22 224 VAL A O 1
ATOM 1544 N N . PRO A 1 225 ? 55.859 20.498 -54.204 1.00 59.88 225 PRO A N 1
ATOM 1545 C CA . PRO A 1 225 ? 54.584 20.938 -53.559 1.00 59.88 225 PRO A CA 1
ATOM 1546 C C . PRO A 1 225 ? 53.403 21.037 -54.582 1.00 59.88 225 PRO A C 1
ATOM 1548 O O . PRO A 1 225 ? 53.569 20.642 -55.725 1.00 59.88 225 PRO A O 1
ATOM 1551 N N . VAL A 1 226 ? 52.160 21.475 -54.309 1.00 45.25 226 VAL A N 1
ATOM 1552 C CA . VAL A 1 226 ? 51.599 22.818 -53.972 1.00 45.25 226 VAL A CA 1
ATOM 1553 C C . VAL A 1 226 ? 50.093 22.554 -53.716 1.00 45.25 226 VAL A C 1
ATOM 1555 O O . VAL A 1 226 ? 49.475 21.853 -54.503 1.00 45.25 226 VAL A O 1
ATOM 1558 N N . GLY A 1 227 ? 49.469 22.888 -52.582 1.00 43.22 227 GLY A N 1
ATOM 1559 C CA . GLY A 1 227 ? 49.043 24.230 -52.174 1.00 43.22 227 GLY A CA 1
ATOM 1560 C C . GLY A 1 227 ? 47.648 24.571 -52.731 1.00 43.22 227 GLY A C 1
ATOM 1561 O O . GLY A 1 227 ? 47.497 24.618 -53.940 1.00 43.22 227 GLY A O 1
ATOM 1562 N N . VAL A 1 228 ? 46.654 24.811 -51.864 1.00 54.00 228 VAL A N 1
ATOM 1563 C CA . VAL A 1 228 ? 45.755 25.993 -51.834 1.00 54.00 228 VAL A CA 1
ATOM 1564 C C . VAL A 1 228 ? 44.787 25.847 -50.649 1.00 54.00 228 VAL A C 1
ATOM 1566 O O . VAL A 1 228 ? 44.239 24.782 -50.383 1.00 54.00 228 VAL A O 1
ATOM 1569 N N . ARG A 1 229 ? 44.669 26.947 -49.901 1.00 55.25 229 ARG A N 1
ATOM 1570 C CA . ARG A 1 229 ? 43.914 27.131 -48.660 1.00 55.25 229 ARG A CA 1
ATOM 1571 C C . ARG A 1 229 ? 42.433 27.430 -48.909 1.00 55.25 229 ARG A C 1
ATOM 1573 O O . ARG A 1 229 ? 42.049 27.885 -49.981 1.00 55.25 229 ARG A O 1
ATOM 1580 N N . CYS A 1 230 ? 41.682 27.228 -47.829 1.00 42.69 230 CYS A N 1
ATOM 1581 C CA . CYS A 1 230 ? 40.291 27.568 -47.563 1.00 42.69 230 CYS A CA 1
ATOM 1582 C C . CYS A 1 230 ? 39.834 28.956 -48.030 1.00 42.69 230 CYS A C 1
ATOM 1584 O O . CYS A 1 230 ? 40.619 29.907 -48.100 1.00 42.69 230 CYS A O 1
ATOM 1586 N N . ARG A 1 231 ? 38.513 29.063 -48.177 1.00 57.56 231 ARG A N 1
ATOM 1587 C CA . ARG A 1 231 ? 37.752 30.286 -47.951 1.00 57.56 231 ARG A CA 1
ATOM 1588 C C . ARG A 1 231 ? 36.753 30.039 -46.830 1.00 57.56 231 ARG A C 1
ATOM 1590 O O . ARG A 1 231 ? 36.298 28.878 -46.739 1.00 57.56 231 ARG A O 1
#

Secondary structure (DSSP, 8-state):
-----------------------------------------------GGGTTS-TTS--SSSSS--HHHHHHHTSSSS---TT--SS-SSS-HHHHHHHTSSTT---TT--SS-SSS-HHHHHHHTSSSS---S---SS-SSS-HHHHHHHHSSTT---S---TT-SSS-HHHHHHHHHHHHHHHHHHHHHHHHHHHHHHHHHHT--------------------------

Mean predicted aligned error: 17.59 Å

pLDDT: mean 76.62, std 19.84, range [37.25, 95.94]

Foldseek 3Di:
DDDDDDDDDDDDDDDDDDDDDDDDDDDDDDDDDDDDDDDPPPPPDPQPQPDPHDQQQGQRVPQRQHQVLCCVAPNGRHPDHQQDQPVPQLQAQSLCCLQPNGRPPFHQPDQPPQLLQGQSQCCNVPNGRPPDNQPDQPPPLPQGQSLCCSVRNGSHHDNLPDDPPPPPGHSSRVSVVVSVVSNVVVVVVVVVVVVVVVVVVVVVPPPPDPDDDDDDDDDDDDDDDDDDDDD

Solvent-accessible surface area (backbone atoms only — not comparable to full-atom values): 15474 Å² total; per-residue (Å²): 135,85,88,84,85,92,84,92,83,84,89,83,89,79,87,83,86,88,82,86,89,80,89,87,84,90,84,88,80,91,75,89,78,85,78,79,88,83,77,90,65,77,76,69,74,78,60,79,63,49,78,89,52,59,74,82,70,25,37,60,75,70,71,83,60,32,30,57,59,23,38,70,76,70,65,39,54,73,64,66,56,83,79,43,45,80,77,70,80,83,64,28,25,70,46,20,35,66,35,72,66,38,52,79,63,65,52,87,81,42,41,77,71,68,76,80,60,35,27,46,50,28,21,59,76,77,66,38,52,75,74,72,86,74,74,56,45,77,72,69,84,82,60,32,27,64,53,17,31,74,76,68,57,34,54,74,67,62,85,68,72,55,40,94,84,68,81,85,57,27,50,54,58,54,52,51,50,52,47,55,54,47,46,51,49,51,52,51,50,53,53,52,50,54,54,50,56,56,49,54,60,54,64,74,70,64,76,78,79,90,73,90,82,90,79,84,85,83,90,82,89,84,85,87,90,81,89,87,83,88,132

Sequence (231 aa):
MRQFLLGVTSVLMVLFALPVSTAVADTPIAASARSPLGVSAALGDVSVSCVGVDATKCDSDGDRITDVVERQVCGTATCLTPGQDSDGDGVPDWVELRACGTAVCADPKADADADGIPDYVEQIICGSASCEDGSADADADGIPDWVEVLICGDVTCAVGSEDFNADGVSDAKQLKKLFDDTAAAAAAAAAAQASRDAQASRGAGGGVAASGGGVVRPVGVFAVPVGVRCR